Protein AF-A0A6J5CCS8-F1 (afdb_monomer_lite)

Secondary structure (DSSP, 8-state):
----PPPP--HHHHHS-TT-S-S-SHHHHHHHHHHHHHHHHHTTT-HHHHHHHHHHHHHHHHHHHTTS--TTSHHHHHHHHHHHHHHHHHHT----HHHHHHHHHHHHHHHHT-SS-SSGGGGGGHHHHH-SHHHHHHHHHHHHHHHHHHHSTT-TT---TTHHHHHHHHHHHHS-TT------------------

pLDDT: mean 85.81, std 19.47, range [31.61, 98.56]

Structure (mmCIF, N/CA/C/O backbone):
data_AF-A0A6J5CCS8-F1
#
_entry.id   AF-A0A6J5CCS8-F1
#
loop_
_atom_site.group_PDB
_atom_site.id
_atom_site.type_symbol
_atom_site.label_atom_id
_atom_site.label_alt_id
_atom_site.label_comp_id
_atom_site.label_asym_id
_atom_site.label_entity_id
_atom_site.label_seq_id
_atom_site.pdbx_PDB_ins_code
_atom_site.Cartn_x
_atom_site.Cartn_y
_atom_site.Cartn_z
_atom_site.occupancy
_atom_site.B_iso_or_equiv
_atom_site.auth_seq_id
_atom_site.auth_comp_id
_atom_site.auth_asym_id
_atom_site.auth_atom_id
_atom_site.pdbx_PDB_model_num
ATOM 1 N N . MET A 1 1 ? -30.710 -12.415 -13.412 1.00 31.61 1 MET A N 1
ATOM 2 C CA . MET A 1 1 ? -30.651 -11.284 -12.459 1.00 31.61 1 MET A CA 1
ATOM 3 C C . MET A 1 1 ? -29.345 -11.389 -11.688 1.00 31.61 1 MET A C 1
ATOM 5 O O . MET A 1 1 ? -29.213 -12.293 -10.879 1.00 31.61 1 MET A O 1
ATOM 9 N N . MET A 1 2 ? -28.356 -10.540 -11.984 1.00 38.31 2 MET A N 1
ATOM 10 C CA . MET A 1 2 ? -27.133 -10.453 -11.177 1.00 38.31 2 MET A CA 1
ATOM 11 C C . MET A 1 2 ? -27.461 -9.675 -9.903 1.00 38.31 2 MET A C 1
ATOM 13 O O . MET A 1 2 ? -27.650 -8.460 -9.937 1.00 38.31 2 MET A O 1
ATOM 17 N N . THR A 1 3 ? -27.576 -10.376 -8.781 1.00 33.25 3 THR A N 1
ATOM 18 C CA . THR A 1 3 ? -27.633 -9.760 -7.456 1.00 33.25 3 THR A CA 1
ATOM 19 C C . THR A 1 3 ? -26.298 -9.077 -7.194 1.00 33.25 3 THR A C 1
ATOM 21 O O . THR A 1 3 ? -25.284 -9.735 -6.976 1.00 33.25 3 THR A O 1
ATOM 24 N N . ARG A 1 4 ? -26.281 -7.744 -7.267 1.00 46.31 4 ARG A N 1
ATOM 25 C CA . ARG A 1 4 ? -25.118 -6.932 -6.913 1.00 46.31 4 ARG A CA 1
ATOM 26 C C . ARG A 1 4 ? -24.922 -7.043 -5.402 1.00 46.31 4 ARG A C 1
ATOM 28 O O . ARG A 1 4 ? -25.659 -6.406 -4.651 1.00 46.31 4 ARG A O 1
ATOM 35 N N . THR A 1 5 ? -23.981 -7.880 -4.966 1.00 50.22 5 THR A N 1
ATOM 36 C CA . THR A 1 5 ? -23.592 -7.997 -3.556 1.00 50.22 5 THR A CA 1
ATOM 37 C C . THR A 1 5 ? -23.314 -6.592 -3.019 1.00 50.22 5 THR A C 1
ATOM 39 O O . THR A 1 5 ? -22.601 -5.832 -3.686 1.00 50.22 5 THR A O 1
ATOM 42 N N . PRO A 1 6 ? -23.908 -6.180 -1.885 1.00 53.28 6 PRO A N 1
ATOM 43 C CA . PRO A 1 6 ? -23.636 -4.864 -1.335 1.00 53.28 6 PRO A CA 1
ATOM 44 C C . PRO A 1 6 ? -22.133 -4.745 -1.083 1.00 53.28 6 PRO A C 1
ATOM 46 O O . PRO A 1 6 ? -21.546 -5.563 -0.378 1.00 53.28 6 PRO A O 1
ATOM 49 N N . SER A 1 7 ? -21.517 -3.740 -1.712 1.00 72.06 7 SER A N 1
ATOM 50 C CA . SER A 1 7 ? -20.109 -3.403 -1.509 1.00 72.06 7 SER A CA 1
ATOM 51 C C . SER A 1 7 ? -19.862 -3.263 -0.014 1.00 72.06 7 SER A C 1
ATOM 53 O O . SER A 1 7 ? -20.505 -2.436 0.638 1.00 72.06 7 SER A O 1
ATOM 55 N N . HIS A 1 8 ? -18.942 -4.058 0.528 1.00 85.75 8 HIS A N 1
ATOM 56 C CA . HIS A 1 8 ? -18.523 -3.899 1.911 1.00 85.75 8 HIS A CA 1
ATOM 57 C C . HIS A 1 8 ? -18.033 -2.461 2.124 1.00 85.75 8 HIS A C 1
ATOM 59 O O . HIS A 1 8 ? -17.279 -1.916 1.313 1.00 85.75 8 HIS A O 1
ATOM 65 N N . LYS A 1 9 ? -18.513 -1.819 3.190 1.00 93.00 9 LYS A N 1
ATOM 66 C CA . LYS A 1 9 ? -18.194 -0.425 3.488 1.00 93.00 9 LYS A CA 1
ATOM 67 C C . LYS A 1 9 ? -17.060 -0.374 4.502 1.00 93.00 9 LYS A C 1
ATOM 69 O O . LYS A 1 9 ? -17.307 -0.447 5.700 1.00 93.00 9 LYS A O 1
ATOM 74 N N . TRP A 1 10 ? -15.845 -0.181 4.003 1.00 96.25 10 TRP A N 1
ATOM 75 C CA . TRP A 1 10 ? -14.652 -0.021 4.830 1.00 96.25 10 TRP A CA 1
ATOM 76 C C . TRP A 1 10 ? -14.725 1.233 5.705 1.00 96.25 10 TRP A C 1
ATOM 78 O O . TRP A 1 10 ? -14.797 2.362 5.205 1.00 96.25 10 TRP A O 1
ATOM 88 N N . THR A 1 11 ? -14.638 1.045 7.018 1.00 96.81 11 THR A N 1
ATOM 89 C CA . THR A 1 11 ? -14.613 2.124 8.009 1.00 96.81 11 THR A CA 1
ATOM 90 C C . THR A 1 11 ? -13.343 2.953 7.868 1.00 96.81 11 THR A C 1
ATOM 92 O O . THR A 1 11 ? -13.394 4.188 7.912 1.00 96.81 11 THR A O 1
ATOM 95 N N . PHE A 1 12 ? -12.196 2.300 7.651 1.00 97.25 12 PHE A N 1
ATOM 96 C CA . PHE A 1 12 ? -10.929 2.999 7.442 1.00 97.25 12 PHE A CA 1
ATOM 97 C C . PHE A 1 12 ? -10.958 3.941 6.231 1.00 97.25 12 PHE A C 1
ATOM 99 O O . PHE A 1 12 ? -10.319 4.991 6.265 1.00 97.25 12 PHE A O 1
ATOM 106 N N . SER A 1 13 ? -11.720 3.627 5.177 1.00 95.94 13 SER A N 1
ATOM 107 C CA . SER A 1 13 ? -11.664 4.386 3.921 1.00 95.94 13 SER A CA 1
ATOM 108 C C . SER A 1 13 ? -12.048 5.859 4.114 1.00 95.94 13 SER A C 1
ATOM 110 O O . SER A 1 13 ? -11.378 6.756 3.598 1.00 95.94 13 SER A O 1
ATOM 112 N N . ALA A 1 14 ? -13.053 6.131 4.954 1.00 95.12 14 ALA A N 1
ATOM 113 C CA . ALA A 1 14 ? -13.449 7.496 5.309 1.00 95.12 14 ALA A CA 1
ATOM 114 C C . ALA A 1 14 ? -12.414 8.222 6.193 1.00 95.12 14 ALA A C 1
ATOM 116 O O . ALA A 1 14 ? -12.350 9.451 6.194 1.00 95.12 14 ALA A O 1
ATOM 117 N N . ARG A 1 15 ? -11.609 7.469 6.950 1.00 96.06 15 ARG A N 1
ATOM 118 C CA . ARG A 1 15 ? -10.611 7.991 7.898 1.00 96.06 15 ARG A CA 1
ATOM 119 C C . ARG A 1 15 ? -9.282 8.332 7.223 1.00 96.06 15 ARG A C 1
ATOM 121 O O . ARG A 1 15 ? -8.609 9.240 7.685 1.00 96.06 15 ARG A O 1
ATOM 128 N N . PHE A 1 16 ? -8.942 7.660 6.124 1.00 97.00 16 PHE A N 1
ATOM 129 C CA . PHE A 1 16 ? -7.747 7.916 5.308 1.00 97.00 16 PHE A CA 1
ATOM 130 C C . PHE A 1 16 ? -8.084 8.737 4.049 1.00 97.00 16 PHE A C 1
ATOM 132 O O . PHE A 1 16 ? -7.772 8.361 2.919 1.00 97.00 16 PHE A O 1
ATOM 139 N N . ARG A 1 17 ? -8.796 9.857 4.206 1.00 95.62 17 ARG A N 1
ATOM 140 C CA . ARG A 1 17 ? -8.936 10.853 3.123 1.00 95.62 17 ARG A CA 1
ATOM 141 C C . ARG A 1 17 ? -7.660 11.699 3.014 1.00 95.62 17 ARG A C 1
ATOM 143 O O . ARG A 1 17 ? -6.897 11.765 3.974 1.00 95.62 17 ARG A O 1
ATOM 150 N N . ARG A 1 18 ? -7.430 12.349 1.868 1.00 94.94 18 ARG A N 1
ATOM 151 C CA . ARG A 1 18 ? -6.279 13.254 1.704 1.00 94.94 18 ARG A CA 1
ATOM 152 C C . ARG A 1 18 ? -6.279 14.314 2.808 1.00 94.94 18 ARG A C 1
ATOM 154 O O . ARG A 1 18 ? -7.342 14.862 3.106 1.00 94.94 18 ARG A O 1
ATOM 161 N N . GLY A 1 19 ? -5.126 14.542 3.434 1.00 93.19 19 GLY A N 1
ATOM 162 C CA . GLY A 1 19 ? -4.984 15.503 4.530 1.00 93.19 19 GLY A CA 1
ATOM 163 C C . GLY A 1 19 ? -5.889 15.219 5.738 1.00 93.19 19 GLY A C 1
ATOM 164 O O . GLY A 1 19 ? -6.302 16.144 6.434 1.00 93.19 19 GLY A O 1
ATOM 165 N N . ALA A 1 20 ? -6.270 13.957 5.981 1.00 94.25 20 ALA A N 1
ATOM 166 C CA . ALA A 1 20 ? -7.141 13.602 7.107 1.00 94.25 20 ALA A CA 1
ATOM 167 C C . ALA A 1 20 ? -6.505 13.856 8.479 1.00 94.25 20 ALA A C 1
ATOM 169 O O . ALA A 1 20 ? -7.224 13.986 9.473 1.00 94.25 20 ALA A O 1
ATOM 170 N N . PHE A 1 21 ? -5.176 13.879 8.538 1.00 95.56 21 PHE A N 1
ATOM 171 C CA . PHE A 1 21 ? -4.409 13.999 9.767 1.00 95.56 21 PHE A CA 1
ATOM 172 C C . PHE A 1 21 ? -3.673 15.339 9.813 1.00 95.56 21 PHE A C 1
ATOM 174 O O . PHE A 1 21 ? -3.267 15.871 8.785 1.00 95.56 21 PHE A O 1
ATOM 181 N N . GLY A 1 22 ? -3.513 15.887 11.019 1.00 93.75 22 GLY A N 1
ATOM 182 C CA . GLY A 1 22 ? -2.588 16.996 11.263 1.00 93.75 22 GLY A CA 1
ATOM 183 C C . GLY A 1 22 ? -1.172 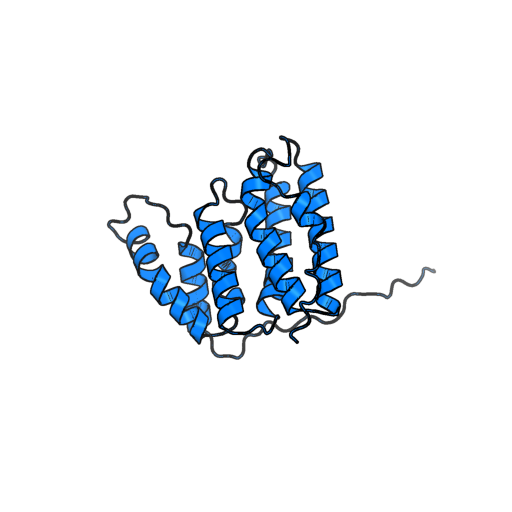16.490 11.543 1.00 93.75 22 GLY A C 1
ATOM 184 O O . GLY A 1 22 ? -0.890 15.303 11.416 1.00 93.75 22 GLY A O 1
ATOM 185 N N . TRP A 1 23 ? -0.305 17.368 12.043 1.00 93.62 23 TRP A N 1
ATOM 186 C CA . TRP A 1 23 ? 1.119 17.073 12.253 1.00 93.62 23 TRP A CA 1
ATOM 187 C C . TRP A 1 23 ? 1.428 15.935 13.247 1.00 93.62 23 TRP A C 1
ATOM 189 O O . TRP A 1 23 ? 2.505 15.352 13.200 1.00 93.62 23 TRP A O 1
ATOM 199 N N . LYS A 1 24 ? 0.507 15.580 14.153 1.00 94.69 24 LYS A N 1
ATOM 200 C CA . LYS A 1 24 ? 0.746 14.558 15.190 1.00 94.69 24 LYS A CA 1
ATOM 201 C C . LYS A 1 24 ? 0.635 13.132 14.639 1.00 94.69 24 LYS A C 1
ATOM 203 O O . LYS A 1 24 ? -0.414 12.742 14.130 1.00 94.69 24 LYS A O 1
ATOM 208 N N . SER A 1 25 ? 1.646 12.304 14.896 1.00 94.06 25 SER A N 1
ATOM 209 C CA . SER A 1 25 ? 1.723 10.916 14.408 1.00 94.06 25 SER A CA 1
ATOM 210 C C . SER A 1 25 ? 0.915 9.878 15.207 1.00 94.06 25 SER A C 1
ATOM 212 O O . SER A 1 25 ? 0.606 8.806 14.688 1.00 94.06 25 SER A O 1
ATOM 214 N N . ALA A 1 26 ? 0.501 10.168 16.445 1.00 96.12 26 ALA A N 1
ATOM 215 C CA . ALA A 1 26 ? -0.191 9.186 17.294 1.00 96.12 26 ALA A CA 1
ATOM 216 C C . ALA A 1 26 ? -1.537 8.705 16.710 1.00 96.12 26 ALA A C 1
ATOM 218 O O . ALA A 1 26 ? -1.825 7.506 16.687 1.00 96.12 26 ALA A O 1
ATOM 219 N N . LEU A 1 27 ? -2.353 9.638 16.209 1.00 96.75 27 LEU A N 1
ATOM 220 C CA . LEU A 1 27 ? -3.666 9.347 15.633 1.00 96.75 27 LEU A CA 1
ATOM 221 C C . LEU A 1 27 ? -3.589 8.496 14.350 1.00 96.75 27 LEU A C 1
ATOM 223 O O . LEU A 1 27 ? -4.277 7.474 14.303 1.00 96.75 27 LEU A O 1
ATOM 227 N N . PRO A 1 28 ? -2.781 8.842 13.325 1.00 96.75 28 PRO A N 1
ATOM 228 C CA . PRO A 1 28 ? -2.656 8.003 12.134 1.00 96.75 28 PRO A CA 1
ATOM 229 C C . PRO A 1 28 ? -2.126 6.603 12.459 1.00 96.75 28 PRO A C 1
ATOM 231 O O . PRO A 1 28 ? -2.669 5.625 11.951 1.00 96.75 28 PRO A O 1
ATOM 234 N N . ILE A 1 29 ? -1.157 6.471 13.375 1.00 97.81 29 ILE A N 1
ATOM 235 C CA . ILE A 1 29 ? -0.658 5.157 13.819 1.00 97.81 29 ILE A CA 1
ATOM 236 C C . ILE A 1 29 ? -1.781 4.321 14.449 1.00 97.81 29 ILE A C 1
ATOM 238 O O . ILE A 1 29 ? -1.902 3.127 14.169 1.00 97.81 29 ILE A O 1
ATOM 242 N N . GLN A 1 30 ? -2.626 4.927 15.286 1.00 97.94 30 GLN A N 1
ATOM 243 C CA . GLN A 1 30 ? -3.790 4.241 15.847 1.00 97.94 30 GLN A CA 1
ATOM 244 C C . GLN A 1 30 ? -4.768 3.805 14.744 1.00 97.94 30 GLN A C 1
ATOM 246 O O . GLN A 1 30 ? -5.217 2.658 14.732 1.00 97.94 30 GLN A O 1
ATOM 251 N N . ARG A 1 31 ? -5.081 4.696 13.797 1.00 98.12 31 ARG A N 1
ATOM 252 C CA . ARG A 1 31 ? -6.012 4.412 12.695 1.00 98.12 31 ARG A CA 1
ATOM 253 C C . ARG A 1 31 ? -5.498 3.318 11.757 1.00 98.12 31 ARG A C 1
ATOM 255 O O . ARG A 1 31 ? -6.310 2.530 11.281 1.00 98.12 31 ARG A O 1
ATOM 262 N N . LEU A 1 32 ? -4.184 3.222 11.546 1.00 98.00 32 LEU A N 1
ATOM 263 C CA . LEU A 1 32 ? -3.557 2.136 10.784 1.00 98.00 32 LEU A CA 1
ATOM 264 C C . LEU A 1 32 ? -3.821 0.779 11.440 1.00 98.00 32 LEU A C 1
ATOM 266 O O . LEU A 1 32 ? -4.281 -0.149 10.782 1.00 98.00 32 LEU A O 1
ATOM 270 N N . LYS A 1 33 ? -3.610 0.676 12.758 1.00 98.38 33 LYS A N 1
ATOM 271 C CA . LYS A 1 33 ? -3.863 -0.564 13.514 1.00 98.38 33 LYS A CA 1
ATOM 272 C C . LYS A 1 33 ? -5.329 -0.997 13.442 1.00 98.38 33 LYS A C 1
ATOM 274 O O . LYS A 1 33 ? -5.616 -2.184 13.289 1.00 98.38 33 LYS A O 1
ATOM 279 N N . GLU A 1 34 ? -6.251 -0.042 13.545 1.00 98.44 34 GLU A N 1
ATOM 280 C CA . GLU A 1 34 ? -7.689 -0.299 13.412 1.00 98.44 34 GLU A CA 1
ATOM 281 C C . GLU A 1 34 ? -8.040 -0.807 12.006 1.00 98.44 34 GLU A C 1
ATOM 283 O O . GLU A 1 34 ? -8.735 -1.811 11.883 1.00 98.44 34 GLU A O 1
ATOM 288 N N . ALA A 1 35 ? -7.503 -0.176 10.957 1.00 98.50 35 ALA A N 1
ATOM 289 C CA . ALA A 1 35 ? -7.733 -0.577 9.569 1.00 98.50 35 ALA A CA 1
ATOM 290 C C . ALA A 1 35 ? -7.189 -1.982 9.264 1.00 98.50 35 ALA A C 1
ATOM 292 O O . ALA A 1 35 ? -7.876 -2.807 8.667 1.00 98.50 35 ALA A O 1
ATOM 293 N N . VAL A 1 36 ? -5.981 -2.293 9.744 1.00 98.50 36 VAL A N 1
ATOM 294 C CA . VAL A 1 36 ? -5.390 -3.636 9.633 1.00 98.50 36 VAL A CA 1
ATOM 295 C C . VAL A 1 36 ? -6.244 -4.678 10.353 1.00 98.50 36 VAL A C 1
ATOM 297 O O . VAL A 1 36 ? -6.422 -5.788 9.853 1.00 98.50 36 VAL A O 1
ATOM 300 N N . THR A 1 37 ? -6.792 -4.336 11.521 1.00 98.50 37 THR A N 1
AT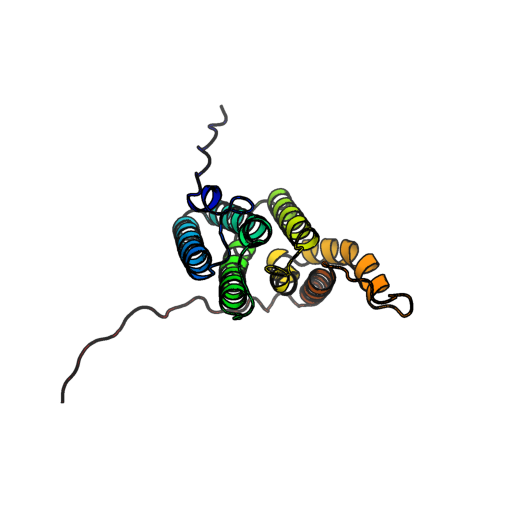OM 301 C CA . THR A 1 37 ? -7.685 -5.234 12.268 1.00 98.50 37 THR A CA 1
ATOM 302 C C . THR A 1 37 ? -8.970 -5.505 11.490 1.00 98.50 37 THR A C 1
ATOM 304 O O . THR A 1 37 ? -9.368 -6.662 11.374 1.00 98.50 37 THR A O 1
ATOM 307 N N . GLU A 1 38 ? -9.581 -4.464 10.920 1.00 98.25 38 GLU A N 1
ATOM 308 C CA . GLU A 1 38 ? -10.777 -4.563 10.075 1.00 98.25 38 GLU A CA 1
ATOM 309 C C . GLU A 1 38 ? -10.529 -5.486 8.866 1.00 98.25 38 GLU A C 1
ATOM 311 O O . GLU A 1 38 ? -11.270 -6.445 8.655 1.00 98.25 38 GLU A O 1
ATOM 316 N N . ILE A 1 39 ? -9.430 -5.281 8.129 1.00 98.25 39 ILE A N 1
ATOM 317 C CA . ILE A 1 39 ? -9.059 -6.119 6.974 1.00 98.25 39 ILE A CA 1
ATOM 318 C C . ILE A 1 39 ? -8.833 -7.575 7.393 1.00 98.25 39 ILE A C 1
ATOM 320 O O . ILE A 1 39 ? -9.361 -8.492 6.765 1.00 98.25 39 ILE A O 1
ATOM 324 N N . ARG A 1 40 ? -8.092 -7.810 8.483 1.00 97.62 40 ARG A N 1
ATOM 325 C CA . ARG A 1 40 ? -7.826 -9.164 8.996 1.00 97.62 40 ARG A CA 1
ATOM 326 C C . ARG A 1 40 ? -9.089 -9.902 9.426 1.00 97.62 40 ARG A C 1
ATOM 328 O O . ARG A 1 40 ? -9.105 -11.127 9.381 1.00 97.62 40 ARG A O 1
ATOM 335 N N . GLN A 1 41 ? -10.120 -9.194 9.880 1.00 97.06 41 GLN A N 1
ATOM 336 C CA . GLN A 1 41 ? -11.401 -9.816 10.213 1.00 97.06 41 GLN A CA 1
ATOM 337 C C . GLN A 1 41 ? -12.105 -10.325 8.952 1.00 97.06 41 GLN A C 1
ATOM 339 O O . GLN A 1 41 ? -12.533 -11.477 8.938 1.00 97.06 41 GLN A O 1
ATOM 344 N N . ILE A 1 42 ? -12.153 -9.517 7.888 1.00 97.19 42 ILE A N 1
ATOM 345 C CA . ILE A 1 42 ? -12.735 -9.921 6.597 1.00 97.19 42 ILE A CA 1
ATOM 346 C C . ILE A 1 42 ? -11.920 -11.036 5.937 1.00 97.19 42 ILE A C 1
ATOM 348 O O . ILE A 1 42 ? -12.499 -11.968 5.381 1.00 97.19 42 ILE A O 1
ATOM 352 N N . ALA A 1 43 ? -10.594 -11.015 6.091 1.00 96.00 43 ALA A N 1
ATOM 353 C CA . ALA A 1 43 ? -9.697 -12.039 5.555 1.00 96.00 43 ALA A CA 1
ATOM 354 C C . ALA A 1 43 ? -9.968 -13.453 6.097 1.00 96.00 43 ALA A C 1
ATOM 356 O O . ALA A 1 43 ? -9.432 -14.409 5.560 1.00 96.00 43 ALA A O 1
ATOM 357 N N . ARG A 1 44 ? -10.788 -13.614 7.145 1.00 94.88 44 ARG A N 1
ATOM 358 C CA . ARG A 1 44 ? -11.189 -14.934 7.663 1.00 94.88 44 ARG A CA 1
ATOM 359 C C . ARG A 1 44 ? -12.293 -15.599 6.845 1.00 94.88 44 ARG A C 1
ATOM 361 O O . ARG A 1 44 ? -12.495 -16.799 6.984 1.00 94.88 44 ARG A O 1
ATOM 368 N N . SER A 1 45 ? -13.046 -14.821 6.070 1.00 94.38 45 SER A N 1
ATOM 369 C CA . SER A 1 45 ? -14.218 -15.302 5.331 1.00 94.38 45 SER A CA 1
ATOM 370 C C . SER A 1 45 ? -14.162 -14.982 3.843 1.00 94.38 45 SER A C 1
ATOM 372 O O . SER A 1 45 ? -14.675 -15.754 3.042 1.00 94.38 45 SER A O 1
ATOM 374 N N . ASP A 1 46 ? -13.568 -13.849 3.466 1.00 96.19 46 ASP A N 1
ATOM 375 C CA . ASP A 1 46 ? -13.482 -13.403 2.077 1.00 96.19 46 ASP A CA 1
ATOM 376 C C . ASP A 1 46 ? -12.094 -12.813 1.801 1.00 96.19 46 ASP A C 1
ATOM 378 O O . ASP A 1 46 ? -11.801 -11.651 2.100 1.00 96.19 46 ASP A O 1
ATOM 382 N N . HIS A 1 47 ? -11.213 -13.648 1.247 1.00 96.00 47 HIS A N 1
ATOM 383 C CA . HIS A 1 47 ? -9.818 -13.286 0.993 1.00 96.00 47 HIS A CA 1
ATOM 384 C C . HIS A 1 47 ? -9.697 -12.243 -0.125 1.00 96.00 47 HIS A C 1
ATOM 386 O O . HIS A 1 47 ? -8.864 -11.344 -0.040 1.00 96.00 47 HIS A O 1
ATOM 392 N N . VAL A 1 48 ? -10.536 -12.336 -1.163 1.00 97.25 48 VAL A N 1
ATOM 393 C CA . VAL A 1 48 ? -10.481 -11.422 -2.313 1.00 97.25 48 VAL A CA 1
ATOM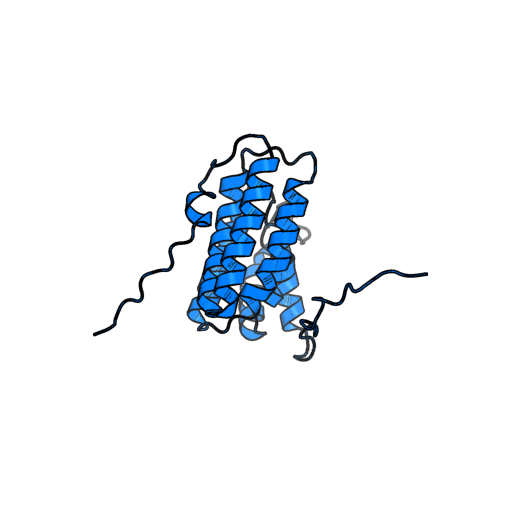 394 C C . VAL A 1 48 ? -10.968 -10.037 -1.907 1.00 97.25 48 VAL A C 1
ATOM 396 O O . VAL A 1 48 ? -10.333 -9.041 -2.253 1.00 97.25 48 VAL A O 1
ATOM 399 N N . LEU A 1 49 ? -12.048 -9.960 -1.128 1.00 97.25 49 LEU A N 1
ATOM 400 C CA . LEU A 1 49 ? -12.521 -8.693 -0.586 1.00 97.25 49 LEU A CA 1
ATOM 401 C C . LEU A 1 49 ? -11.498 -8.074 0.370 1.00 97.25 49 LEU A C 1
ATOM 403 O O . LEU A 1 49 ? -11.229 -6.877 0.279 1.00 97.25 49 LEU A O 1
ATOM 407 N N . ALA A 1 50 ? -10.906 -8.869 1.264 1.00 97.94 50 ALA A N 1
ATOM 408 C CA . ALA A 1 50 ? -9.878 -8.384 2.180 1.00 97.94 50 ALA A CA 1
ATOM 409 C C . ALA A 1 50 ? -8.649 -7.838 1.440 1.00 97.94 50 ALA A C 1
ATOM 411 O O . ALA A 1 50 ? -8.148 -6.774 1.800 1.00 97.94 50 ALA A O 1
ATOM 412 N N . ALA A 1 51 ? -8.200 -8.524 0.387 1.00 98.25 51 ALA A N 1
ATOM 413 C CA . ALA A 1 51 ? -7.111 -8.065 -0.465 1.00 98.25 51 ALA A CA 1
ATOM 414 C C . ALA A 1 51 ? -7.458 -6.763 -1.206 1.00 98.25 51 ALA A C 1
ATOM 416 O O . ALA A 1 51 ? -6.651 -5.836 -1.204 1.00 98.25 51 ALA A O 1
ATOM 417 N N . ASP A 1 52 ? -8.671 -6.624 -1.753 1.00 98.12 52 ASP A N 1
ATOM 418 C CA . ASP A 1 52 ? -9.111 -5.362 -2.370 1.00 98.12 52 ASP A CA 1
ATOM 419 C C . ASP A 1 52 ? -9.160 -4.207 -1.347 1.00 98.12 52 ASP A C 1
ATOM 421 O O . ASP A 1 52 ? -8.764 -3.074 -1.642 1.00 98.12 52 ASP A O 1
ATOM 425 N N . GLY A 1 53 ? -9.570 -4.501 -0.109 1.00 98.12 53 GLY A N 1
ATOM 426 C CA . GLY A 1 53 ? -9.497 -3.573 1.021 1.00 98.12 53 GLY A CA 1
ATOM 427 C C . GLY A 1 53 ? -8.064 -3.184 1.387 1.00 98.12 53 GLY A C 1
ATOM 428 O O . GLY A 1 53 ? -7.784 -2.007 1.601 1.00 98.12 53 GLY A O 1
ATOM 429 N N . ALA A 1 54 ? -7.143 -4.146 1.407 1.00 98.56 54 ALA A N 1
ATOM 430 C CA . ALA A 1 54 ? -5.725 -3.911 1.657 1.00 98.56 54 ALA A CA 1
ATOM 431 C C . ALA A 1 54 ? -5.095 -3.005 0.591 1.00 98.56 54 ALA A C 1
ATOM 433 O O . ALA A 1 54 ? -4.439 -2.025 0.943 1.00 98.56 54 ALA A O 1
ATOM 434 N N . VAL A 1 55 ? -5.372 -3.266 -0.691 1.00 98.50 55 VAL A N 1
ATOM 435 C CA . VAL A 1 55 ? -4.969 -2.397 -1.810 1.00 98.50 55 VAL A CA 1
ATOM 436 C C . VAL A 1 55 ? -5.517 -0.985 -1.606 1.00 98.50 55 VAL A C 1
ATOM 438 O O . VAL A 1 55 ? -4.767 -0.015 -1.645 1.00 98.50 55 VAL A O 1
ATOM 441 N N . THR A 1 56 ? -6.809 -0.876 -1.282 1.00 98.38 56 THR A N 1
ATOM 442 C CA . THR A 1 56 ? -7.473 0.412 -1.033 1.00 98.38 56 THR A CA 1
ATOM 443 C C . THR A 1 56 ? -6.864 1.174 0.145 1.00 98.38 56 THR A C 1
ATOM 445 O O . THR A 1 56 ? -6.794 2.399 0.117 1.00 98.38 56 THR A O 1
ATOM 448 N N . LEU A 1 57 ? -6.436 0.491 1.209 1.00 98.44 57 LEU A N 1
ATOM 449 C CA . LEU A 1 57 ? -5.762 1.145 2.328 1.00 98.44 57 LEU A CA 1
ATOM 450 C C . LEU A 1 57 ? -4.394 1.689 1.902 1.00 98.44 57 LEU A C 1
ATOM 452 O O . LEU A 1 57 ? -4.119 2.853 2.184 1.00 98.44 57 LEU A O 1
ATOM 456 N N . LEU A 1 58 ? -3.583 0.878 1.212 1.00 98.12 58 LEU A N 1
ATOM 457 C CA . LEU A 1 58 ? -2.232 1.240 0.763 1.00 98.12 58 LEU A CA 1
ATOM 458 C C . LEU A 1 58 ? -2.233 2.469 -0.158 1.00 98.12 58 LEU A C 1
ATOM 460 O O . LEU A 1 58 ? -1.481 3.407 0.093 1.00 98.12 58 LEU A O 1
ATOM 464 N N . GLU A 1 59 ? -3.147 2.534 -1.132 1.00 97.44 59 GLU A N 1
ATOM 465 C CA . GLU A 1 59 ? -3.326 3.708 -2.010 1.00 97.44 59 GLU A CA 1
ATOM 466 C C . GLU A 1 59 ? -3.586 5.008 -1.243 1.00 97.44 59 GLU A C 1
ATOM 468 O O . GLU A 1 59 ? -3.249 6.109 -1.678 1.00 97.44 59 GLU A O 1
ATOM 473 N N . LYS A 1 60 ? -4.254 4.889 -0.095 1.00 97.00 60 LYS A N 1
ATOM 474 C CA . LYS A 1 60 ? -4.730 6.031 0.679 1.00 97.00 60 LYS A CA 1
ATOM 475 C C . LYS A 1 60 ? -3.713 6.506 1.707 1.00 97.00 60 LYS A C 1
ATOM 477 O O . LYS A 1 60 ? -3.928 7.574 2.278 1.00 97.00 60 LYS A O 1
ATOM 482 N N . LEU A 1 61 ? -2.635 5.756 1.950 1.00 96.31 61 LEU A N 1
ATOM 483 C CA . LEU A 1 61 ? -1.655 6.087 2.984 1.00 96.31 61 LEU A CA 1
ATOM 484 C C . LEU A 1 61 ? -0.929 7.390 2.677 1.00 96.31 61 LEU A C 1
ATOM 486 O O . LEU A 1 61 ? -1.075 8.343 3.439 1.00 96.31 61 LEU A O 1
ATOM 490 N N . SER A 1 62 ? -0.220 7.452 1.550 1.00 94.06 62 SER A N 1
ATOM 491 C CA . SER A 1 62 ? 0.565 8.628 1.164 1.00 94.06 62 SER A CA 1
ATOM 492 C C . SER A 1 62 ? -0.238 9.939 1.216 1.00 94.06 62 SER A C 1
ATOM 494 O O . SER A 1 62 ? 0.106 10.821 2.010 1.00 94.06 62 SER A O 1
ATOM 496 N N . PRO A 1 63 ? -1.391 10.070 0.520 1.00 95.25 63 PRO A N 1
ATOM 497 C CA . PRO A 1 63 ? -2.157 11.317 0.551 1.00 95.25 63 PRO A CA 1
ATOM 498 C C . PRO A 1 63 ? -2.782 11.624 1.920 1.00 95.25 63 PRO A C 1
ATOM 500 O O . PRO A 1 63 ? -3.040 12.785 2.236 1.00 95.25 63 PRO A O 1
ATOM 503 N N . ALA A 1 64 ? -3.087 10.618 2.746 1.00 96.38 64 ALA A N 1
ATOM 504 C CA . ALA A 1 64 ? -3.635 10.867 4.079 1.00 96.38 64 ALA A CA 1
ATOM 505 C C . ALA A 1 64 ? -2.565 11.359 5.063 1.00 96.38 64 ALA A C 1
ATOM 507 O O . ALA A 1 64 ? -2.883 12.154 5.948 1.00 96.38 64 ALA A O 1
ATOM 508 N N . LEU A 1 65 ? -1.325 10.886 4.911 1.00 95.38 65 LEU A N 1
ATOM 509 C CA . LEU A 1 65 ? -0.207 11.121 5.828 1.00 95.38 65 LEU A CA 1
ATOM 510 C C . LEU A 1 65 ? 0.681 12.316 5.441 1.00 95.38 65 LEU A C 1
ATOM 512 O O . LEU A 1 65 ? 1.583 12.656 6.200 1.00 95.38 65 LEU A O 1
ATOM 516 N N . GLU A 1 66 ? 0.415 12.978 4.313 1.00 92.56 66 GLU A N 1
ATOM 517 C CA . GLU A 1 66 ? 1.247 14.057 3.750 1.00 92.56 66 GLU A CA 1
ATOM 518 C C . GLU A 1 66 ? 1.537 15.229 4.718 1.00 92.56 66 GLU A C 1
ATOM 520 O O . GLU A 1 66 ? 2.571 15.875 4.596 1.00 92.56 66 GLU A O 1
ATOM 525 N N . GLN A 1 67 ? 0.658 15.492 5.695 1.00 92.56 67 GLN A N 1
ATOM 526 C CA . GLN A 1 67 ? 0.807 16.581 6.678 1.00 92.56 67 GLN A CA 1
ATOM 527 C C . GLN A 1 67 ? 1.375 16.126 8.033 1.00 92.56 67 GLN A C 1
ATOM 529 O O . GLN A 1 67 ? 1.484 16.933 8.958 1.00 92.56 67 GLN A O 1
ATOM 534 N N . VAL A 1 68 ? 1.655 14.832 8.202 1.00 93.50 68 VAL A N 1
ATOM 535 C CA . VAL A 1 68 ? 2.081 14.260 9.483 1.00 93.50 68 VAL A CA 1
ATOM 536 C C . VAL A 1 68 ? 3.595 14.376 9.623 1.00 93.50 68 VAL A C 1
ATOM 538 O O . VAL A 1 68 ? 4.332 14.040 8.701 1.00 93.50 68 VAL A O 1
ATOM 541 N N . ASP A 1 69 ? 4.068 14.793 10.796 1.00 91.19 69 ASP A N 1
ATOM 542 C CA . ASP A 1 69 ? 5.494 14.792 11.107 1.00 91.19 69 ASP A CA 1
ATOM 543 C C . ASP A 1 69 ? 6.001 13.353 11.304 1.00 91.19 69 ASP A C 1
ATOM 545 O O . ASP A 1 69 ? 5.599 12.634 12.230 1.00 91.19 69 ASP A O 1
ATOM 549 N N . SER A 1 70 ? 6.891 12.932 10.407 1.00 87.75 70 SER A N 1
ATOM 550 C CA . SER A 1 70 ? 7.513 11.609 10.380 1.00 87.75 70 SER A CA 1
ATOM 551 C C . SER A 1 70 ? 8.946 11.589 10.921 1.00 87.75 70 SER A C 1
ATOM 553 O O . SER A 1 70 ? 9.541 10.513 10.969 1.00 87.75 70 SER A O 1
ATOM 555 N N . SER A 1 71 ? 9.479 12.719 11.405 1.00 89.50 71 SER A N 1
ATOM 556 C CA . SER A 1 71 ? 10.881 12.871 11.838 1.00 89.50 71 SER A CA 1
ATOM 557 C C . SER A 1 71 ? 11.329 11.868 12.910 1.00 89.50 71 SER A C 1
ATOM 559 O O . SER A 1 71 ? 12.467 11.409 12.907 1.00 89.50 71 SER A O 1
ATOM 561 N N . SER A 1 72 ? 10.419 11.467 13.804 1.00 89.56 72 SER A N 1
ATOM 562 C CA . SER A 1 72 ? 10.674 10.443 14.833 1.00 89.56 72 SER A CA 1
ATOM 563 C C . SER A 1 72 ? 10.844 9.016 14.287 1.00 89.56 72 SER A C 1
ATOM 565 O O . SER A 1 72 ? 11.155 8.103 15.050 1.00 89.56 72 SER A O 1
ATOM 567 N N . GLY A 1 73 ? 10.534 8.776 13.009 1.00 91.81 73 GLY A N 1
ATOM 568 C CA . GLY A 1 73 ? 10.510 7.451 12.381 1.00 91.81 73 GLY A CA 1
ATOM 569 C C . GLY A 1 73 ? 9.356 6.542 12.831 1.00 91.81 73 GLY A C 1
ATOM 570 O O . GLY A 1 73 ? 9.081 5.529 12.189 1.00 91.81 73 GLY A O 1
ATOM 571 N N . ALA A 1 74 ? 8.620 6.895 13.892 1.00 94.69 74 ALA A N 1
ATOM 572 C CA . ALA A 1 74 ? 7.555 6.058 14.450 1.00 94.69 74 ALA A CA 1
ATOM 573 C C . ALA A 1 74 ? 6.403 5.810 13.461 1.00 94.69 74 ALA A C 1
ATOM 575 O O . ALA A 1 74 ? 5.849 4.707 13.422 1.00 94.69 74 ALA A O 1
ATOM 576 N N . LEU A 1 75 ? 6.057 6.825 12.658 1.00 95.56 75 LEU A N 1
ATOM 577 C CA . LEU A 1 75 ? 5.044 6.706 11.611 1.00 95.56 75 LEU A CA 1
ATOM 578 C C . LEU A 1 75 ? 5.518 5.783 10.487 1.00 95.56 75 LEU A C 1
ATOM 580 O O . LEU A 1 75 ? 4.806 4.836 10.167 1.00 95.56 75 LEU A O 1
ATOM 584 N N . GLY A 1 76 ? 6.724 6.008 9.952 1.00 94.62 76 GLY A N 1
ATOM 585 C CA . GLY A 1 76 ? 7.308 5.160 8.907 1.00 94.62 76 GLY A CA 1
ATOM 586 C C . GLY A 1 76 ? 7.383 3.696 9.341 1.00 94.62 76 GLY A C 1
ATOM 587 O O . GLY A 1 76 ? 6.869 2.816 8.662 1.00 94.62 76 GLY A O 1
ATOM 588 N N . ALA A 1 77 ? 7.863 3.430 10.560 1.00 96.31 77 ALA A N 1
ATOM 589 C CA . ALA A 1 77 ? 7.888 2.076 11.112 1.00 96.31 77 ALA A CA 1
ATOM 590 C C . ALA A 1 77 ? 6.483 1.450 11.247 1.00 96.31 77 ALA A C 1
ATOM 592 O O . ALA A 1 77 ? 6.324 0.236 11.128 1.00 96.31 77 ALA A O 1
ATOM 593 N N . ALA A 1 78 ? 5.446 2.245 11.533 1.00 97.25 78 ALA A N 1
ATOM 594 C CA . ALA A 1 78 ? 4.070 1.752 11.576 1.00 97.25 78 ALA A CA 1
ATOM 595 C C . ALA A 1 78 ? 3.511 1.447 10.179 1.00 97.25 78 ALA A C 1
ATOM 597 O O . ALA A 1 78 ? 2.770 0.471 10.038 1.00 97.25 78 ALA A O 1
ATOM 598 N N . VAL A 1 79 ? 3.874 2.241 9.171 1.00 97.38 79 VAL A N 1
ATOM 599 C CA . VAL A 1 79 ? 3.504 1.992 7.775 1.00 97.38 79 VAL A CA 1
ATOM 600 C C . VAL A 1 79 ? 4.214 0.747 7.243 1.00 97.38 79 VAL A C 1
ATOM 602 O O . VAL A 1 79 ? 3.530 -0.137 6.738 1.00 97.38 79 VAL A O 1
ATOM 605 N N . ASN A 1 80 ? 5.519 0.583 7.472 1.00 96.94 80 ASN A N 1
ATOM 606 C CA . ASN A 1 80 ? 6.260 -0.607 7.032 1.00 96.94 80 ASN A CA 1
ATOM 607 C C . ASN A 1 80 ? 5.680 -1.893 7.631 1.00 96.94 80 ASN A C 1
ATOM 609 O O . ASN A 1 80 ? 5.353 -2.822 6.901 1.00 96.94 80 ASN A O 1
ATOM 613 N N . ARG A 1 81 ? 5.396 -1.905 8.941 1.00 98.00 81 ARG A N 1
ATOM 614 C CA . ARG A 1 81 ? 4.684 -3.030 9.577 1.00 98.00 81 ARG A CA 1
ATOM 615 C C . ARG A 1 81 ? 3.291 -3.262 8.995 1.00 98.00 81 ARG A C 1
ATOM 617 O O . ARG A 1 81 ? 2.802 -4.386 8.995 1.00 98.00 81 ARG A O 1
ATOM 624 N N . THR A 1 82 ? 2.610 -2.206 8.555 1.00 98.44 82 THR A N 1
ATOM 625 C CA . THR A 1 82 ? 1.311 -2.342 7.884 1.00 98.44 82 THR A CA 1
ATOM 626 C C . THR A 1 82 ? 1.488 -3.019 6.526 1.00 98.44 82 THR A C 1
ATOM 628 O O . THR A 1 82 ? 0.757 -3.960 6.235 1.00 98.44 82 THR A O 1
ATOM 631 N N . ILE A 1 83 ? 2.485 -2.610 5.738 1.00 98.38 83 ILE A N 1
ATOM 632 C CA . ILE A 1 83 ? 2.838 -3.228 4.452 1.00 98.38 83 ILE A CA 1
ATOM 633 C C . ILE A 1 83 ? 3.167 -4.713 4.644 1.00 98.38 83 ILE A C 1
ATOM 635 O O . ILE A 1 83 ? 2.513 -5.552 4.031 1.00 98.38 83 ILE A O 1
ATOM 639 N N . GLU A 1 84 ? 4.069 -5.049 5.569 1.00 97.81 84 GLU A N 1
ATOM 640 C CA . GLU A 1 84 ? 4.453 -6.434 5.902 1.00 97.81 84 GLU A CA 1
ATOM 641 C C . GLU A 1 84 ? 3.251 -7.324 6.250 1.00 97.81 84 GLU A C 1
ATOM 643 O O . GLU A 1 84 ? 3.236 -8.521 5.970 1.00 97.81 84 GLU A O 1
ATOM 648 N N . VAL A 1 85 ? 2.222 -6.747 6.875 1.00 98.12 85 VAL A N 1
ATOM 649 C CA . VAL A 1 85 ? 1.000 -7.468 7.237 1.00 98.12 85 VAL A CA 1
ATOM 650 C C . VAL A 1 85 ? 0.044 -7.628 6.058 1.00 98.12 85 VAL A C 1
ATOM 652 O O . VAL A 1 85 ? -0.642 -8.647 5.972 1.00 98.12 85 VAL A O 1
ATOM 655 N N . LEU A 1 86 ? -0.058 -6.623 5.192 1.00 98.31 86 LEU A N 1
ATOM 656 C CA . LEU A 1 86 ? -1.032 -6.596 4.104 1.00 98.31 86 LEU A CA 1
ATOM 657 C C . LEU A 1 86 ? -0.537 -7.302 2.843 1.00 98.31 86 LEU A C 1
ATOM 659 O O . LEU A 1 86 ? -1.358 -7.865 2.123 1.00 98.31 86 LEU A O 1
ATOM 663 N N . VAL A 1 87 ? 0.774 -7.332 2.600 1.00 98.06 87 VAL A N 1
ATOM 664 C CA . VAL A 1 87 ? 1.366 -8.034 1.453 1.00 98.06 87 VAL A CA 1
ATOM 665 C C . VAL A 1 87 ? 0.929 -9.507 1.413 1.00 98.06 87 VAL A C 1
ATOM 667 O O . VAL A 1 87 ? 0.365 -9.903 0.393 1.00 98.06 87 VAL A O 1
ATOM 670 N N . PRO A 1 88 ? 1.034 -10.308 2.496 1.00 97.25 88 PRO A N 1
ATOM 671 C CA . PRO A 1 88 ? 0.550 -11.690 2.487 1.00 97.25 88 PRO A CA 1
ATOM 672 C C . PRO A 1 88 ? -0.963 -11.820 2.279 1.00 97.25 88 PRO A C 1
ATOM 674 O O . PRO A 1 88 ? -1.410 -12.797 1.683 1.00 97.25 88 PRO A O 1
ATOM 677 N N . VAL A 1 89 ? -1.762 -10.846 2.739 1.00 97.88 89 VAL A N 1
ATOM 678 C CA . VAL A 1 89 ? -3.222 -10.836 2.520 1.00 97.88 89 VAL A CA 1
ATOM 679 C C . VAL A 1 89 ? -3.535 -10.651 1.035 1.00 97.88 89 VAL A C 1
ATOM 681 O O . VAL A 1 89 ? -4.402 -11.338 0.501 1.00 97.88 89 VAL A O 1
ATOM 684 N N . ILE A 1 90 ? -2.815 -9.754 0.358 1.00 98.00 90 ILE A N 1
ATOM 685 C CA . ILE A 1 90 ? -2.985 -9.505 -1.077 1.00 98.00 90 ILE A CA 1
ATOM 686 C C . ILE A 1 90 ? -2.438 -10.680 -1.892 1.00 98.00 90 ILE A C 1
ATOM 688 O O . ILE A 1 90 ? -3.123 -11.196 -2.776 1.00 98.00 90 ILE A O 1
ATOM 692 N N . ALA A 1 91 ? -1.214 -11.121 -1.604 1.00 96.00 91 ALA A N 1
ATOM 693 C CA . ALA A 1 91 ? -0.550 -12.209 -2.317 1.00 96.00 91 ALA A CA 1
ATOM 694 C C . ALA A 1 91 ? -1.325 -13.531 -2.190 1.00 96.00 91 ALA A C 1
ATOM 696 O O . ALA A 1 91 ? -1.547 -14.196 -3.197 1.00 96.00 91 ALA A O 1
ATOM 697 N N . GLY A 1 92 ? -1.809 -13.861 -0.987 1.00 94.56 92 GLY A N 1
ATOM 698 C CA . GLY A 1 92 ? -2.529 -15.105 -0.696 1.00 94.56 92 GLY A CA 1
ATOM 699 C C . GLY A 1 92 ? -3.989 -15.156 -1.159 1.00 94.56 92 GLY A C 1
ATOM 700 O O . GLY A 1 92 ? -4.626 -16.199 -1.027 1.00 94.56 92 GLY A O 1
ATOM 701 N N . ALA A 1 93 ? -4.553 -14.062 -1.679 1.00 95.00 93 ALA A N 1
ATOM 702 C CA . ALA A 1 93 ? -5.866 -14.104 -2.319 1.00 95.00 93 ALA A CA 1
ATOM 703 C C . ALA A 1 93 ? -5.784 -14.783 -3.699 1.00 95.00 93 ALA A C 1
ATOM 705 O O . ALA A 1 93 ? -4.763 -14.705 -4.369 1.00 95.00 93 ALA A O 1
ATOM 706 N N . GLU A 1 94 ? -6.874 -15.376 -4.187 1.00 94.75 94 GLU A N 1
ATOM 707 C CA . GLU A 1 94 ? -6.936 -15.986 -5.530 1.00 94.75 94 GLU A CA 1
ATOM 708 C C . GLU A 1 94 ? -8.004 -15.298 -6.403 1.00 94.75 94 GLU A C 1
ATOM 710 O O . GLU A 1 94 ? -9.040 -15.881 -6.724 1.00 94.75 94 GLU A O 1
ATOM 715 N N . PRO A 1 95 ? -7.822 -14.012 -6.760 1.00 95.50 95 PRO A N 1
ATOM 716 C CA . PRO A 1 95 ? -8.731 -13.321 -7.660 1.00 95.50 95 PRO A CA 1
ATOM 717 C C . PRO A 1 95 ? -8.518 -13.776 -9.114 1.00 95.50 95 PRO A C 1
ATOM 719 O O . PRO A 1 95 ? -7.545 -14.448 -9.455 1.00 95.50 95 PRO A O 1
ATOM 722 N N . THR A 1 96 ? -9.382 -13.313 -10.017 1.00 95.00 96 THR A N 1
ATOM 723 C CA . THR A 1 96 ? -9.106 -13.414 -11.458 1.00 95.00 96 THR A CA 1
ATOM 724 C C . THR A 1 96 ? -7.831 -12.644 -11.827 1.00 95.00 96 THR A C 1
ATOM 726 O O . THR A 1 96 ? -7.490 -11.646 -11.183 1.00 95.00 96 THR A O 1
ATOM 729 N N . ALA A 1 97 ? -7.163 -13.051 -12.911 1.00 92.00 97 ALA A N 1
ATOM 730 C CA . ALA A 1 97 ? -5.972 -12.361 -13.414 1.00 92.00 97 ALA A CA 1
ATOM 731 C C . ALA A 1 97 ? -6.228 -10.865 -13.687 1.00 92.00 97 ALA A C 1
ATOM 733 O O . ALA A 1 97 ? -5.410 -10.026 -13.331 1.00 92.00 97 ALA A O 1
ATOM 734 N N . ALA A 1 98 ? -7.401 -10.511 -14.227 1.00 94.81 98 ALA A N 1
ATOM 735 C CA . ALA A 1 98 ? -7.773 -9.117 -14.475 1.00 94.81 98 ALA A CA 1
ATOM 736 C C . ALA A 1 98 ? -7.912 -8.293 -13.181 1.00 94.81 98 ALA A C 1
ATOM 738 O O . ALA A 1 98 ? -7.510 -7.133 -13.132 1.00 94.81 98 ALA A O 1
ATOM 739 N N . THR A 1 99 ? -8.465 -8.883 -12.116 1.00 96.38 99 THR A N 1
ATOM 740 C CA . THR A 1 99 ? -8.538 -8.216 -10.809 1.00 96.38 99 THR A CA 1
ATOM 741 C C . THR A 1 99 ? -7.149 -8.062 -10.191 1.00 96.38 99 THR A C 1
ATOM 743 O O . THR A 1 99 ? -6.861 -6.998 -9.648 1.00 96.38 99 THR A O 1
ATOM 746 N N . ARG A 1 100 ? -6.285 -9.083 -10.305 1.00 97.12 100 ARG A N 1
ATOM 747 C CA . ARG A 1 100 ? -4.889 -9.020 -9.845 1.00 97.12 100 ARG A CA 1
ATOM 748 C C . ARG A 1 100 ? -4.129 -7.889 -10.532 1.00 97.12 100 ARG A C 1
ATOM 750 O O . ARG A 1 100 ? -3.534 -7.066 -9.848 1.00 97.12 100 ARG A O 1
ATOM 757 N N . GLU A 1 101 ? -4.200 -7.824 -11.857 1.00 96.12 101 GLU A N 1
ATOM 758 C CA . GLU A 1 101 ? -3.528 -6.789 -12.643 1.00 96.12 101 GLU A CA 1
ATOM 759 C C . GLU A 1 101 ? -4.017 -5.393 -12.247 1.00 96.12 101 GLU A C 1
ATOM 761 O O . GLU A 1 101 ? -3.223 -4.499 -11.973 1.00 96.12 101 GLU A O 1
ATOM 766 N N . ARG A 1 102 ? -5.335 -5.226 -12.081 1.00 97.88 102 ARG A N 1
ATOM 767 C CA . ARG A 1 102 ? -5.916 -3.964 -11.609 1.00 97.88 102 ARG A CA 1
ATOM 768 C C . ARG A 1 102 ? -5.406 -3.559 -10.224 1.00 97.88 102 ARG A C 1
ATOM 770 O O . ARG A 1 102 ? -5.263 -2.368 -9.971 1.00 97.88 102 ARG A O 1
ATOM 777 N N . TRP A 1 103 ? -5.187 -4.504 -9.309 1.00 98.38 103 TRP A N 1
ATOM 778 C CA . TRP A 1 103 ? -4.590 -4.197 -8.006 1.00 98.38 103 TRP A CA 1
ATOM 779 C C . TRP A 1 103 ? -3.146 -3.719 -8.137 1.00 98.38 103 TRP A C 1
ATOM 781 O O . TRP A 1 103 ? -2.779 -2.758 -7.471 1.00 98.38 103 TRP A O 1
ATOM 791 N N . LEU A 1 104 ? -2.350 -4.347 -9.001 1.00 98.06 104 LEU A N 1
ATOM 792 C CA . LEU A 1 104 ? -0.959 -3.954 -9.226 1.00 98.06 104 LEU A CA 1
ATOM 793 C C . LEU A 1 104 ? -0.863 -2.569 -9.873 1.00 98.06 104 LEU A C 1
ATOM 795 O O . LEU A 1 104 ? -0.109 -1.740 -9.382 1.00 98.06 104 LEU A O 1
ATOM 799 N N . GLU A 1 105 ? -1.688 -2.266 -10.878 1.00 98.00 105 GLU A N 1
ATOM 800 C CA . GLU A 1 105 ? -1.764 -0.920 -11.476 1.00 98.00 105 GLU A CA 1
ATOM 801 C C . GLU A 1 105 ? -2.073 0.148 -10.426 1.00 98.00 105 GLU A C 1
ATOM 803 O O . GLU A 1 105 ? -1.357 1.134 -10.289 1.00 98.00 105 GLU A O 1
ATOM 808 N N . ARG A 1 106 ? -3.094 -0.107 -9.606 1.00 98.31 106 ARG A N 1
ATOM 809 C CA . ARG A 1 106 ? -3.508 0.757 -8.497 1.00 98.31 106 ARG A CA 1
ATOM 810 C C . ARG A 1 106 ? -2.385 1.028 -7.491 1.00 98.31 106 ARG A C 1
ATOM 812 O O . ARG A 1 106 ? -2.149 2.170 -7.102 1.00 98.31 106 ARG A O 1
ATOM 819 N N . LEU A 1 107 ? -1.676 -0.020 -7.074 1.00 98.06 107 LEU A N 1
ATOM 820 C CA . LEU A 1 107 ? -0.540 0.107 -6.159 1.00 98.06 107 LEU A CA 1
ATOM 821 C C . LEU A 1 107 ? 0.647 0.819 -6.817 1.00 98.06 107 LEU A C 1
ATOM 823 O O . LEU A 1 107 ? 1.355 1.568 -6.147 1.00 98.06 107 LEU A O 1
ATOM 827 N N . PHE A 1 108 ? 0.860 0.612 -8.115 1.00 97.38 108 PHE A N 1
ATOM 828 C CA . PHE A 1 108 ? 1.955 1.234 -8.845 1.00 97.38 108 PHE A CA 1
ATOM 829 C C . PHE A 1 108 ? 1.698 2.727 -9.043 1.00 97.38 108 PHE A C 1
ATOM 831 O O . PHE A 1 108 ? 2.588 3.544 -8.822 1.00 97.38 108 PHE A O 1
ATOM 838 N N . ASP A 1 109 ? 0.462 3.107 -9.360 1.00 96.88 109 ASP A N 1
ATOM 839 C CA . ASP A 1 109 ? 0.027 4.501 -9.360 1.00 96.88 109 ASP A CA 1
ATOM 840 C C . ASP A 1 109 ? 0.219 5.141 -7.982 1.00 96.88 109 ASP A C 1
ATOM 842 O O . ASP A 1 109 ? 0.691 6.274 -7.894 1.00 96.88 109 ASP A O 1
ATOM 846 N N . ALA A 1 110 ? -0.084 4.425 -6.896 1.00 96.25 110 ALA A N 1
ATOM 847 C CA . ALA A 1 110 ? 0.174 4.923 -5.549 1.00 96.25 110 ALA A CA 1
ATOM 848 C C . ALA A 1 110 ? 1.674 5.163 -5.300 1.00 96.25 110 ALA A C 1
ATOM 850 O O . ALA A 1 110 ? 2.025 6.232 -4.806 1.00 96.25 110 ALA A O 1
ATOM 851 N N . LEU A 1 111 ? 2.547 4.225 -5.692 1.00 94.62 111 LEU A N 1
ATOM 852 C CA . LEU A 1 111 ? 4.007 4.368 -5.595 1.00 94.62 111 LEU A CA 1
ATOM 853 C C . LEU A 1 111 ? 4.528 5.564 -6.403 1.00 94.62 111 LEU A C 1
ATOM 855 O O . LEU A 1 111 ? 5.337 6.340 -5.907 1.00 94.62 111 LEU A O 1
ATOM 859 N N . GLN A 1 112 ? 4.048 5.754 -7.634 1.00 92.81 112 GLN A N 1
ATOM 860 C CA . GLN A 1 112 ? 4.461 6.883 -8.478 1.00 92.81 112 GLN A CA 1
ATOM 861 C C . GLN A 1 112 ? 4.032 8.239 -7.901 1.00 92.81 112 GLN A C 1
ATOM 863 O 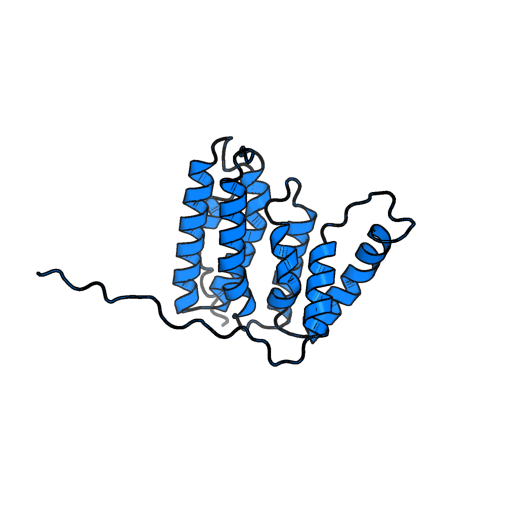O . GLN A 1 112 ? 4.704 9.247 -8.111 1.00 92.81 112 GLN A O 1
ATOM 868 N N . ASN A 1 113 ? 2.915 8.267 -7.174 1.00 92.62 113 ASN A N 1
ATOM 869 C CA . ASN A 1 113 ? 2.383 9.472 -6.546 1.00 92.62 113 ASN A CA 1
ATOM 870 C C . ASN A 1 113 ? 2.843 9.648 -5.084 1.00 92.62 113 ASN A C 1
ATOM 872 O O . ASN A 1 113 ? 2.346 10.551 -4.403 1.00 92.62 113 ASN A O 1
ATOM 876 N N . ASP A 1 114 ? 3.789 8.833 -4.603 1.00 90.75 114 ASP A N 1
ATOM 877 C CA . ASP A 1 114 ? 4.278 8.843 -3.221 1.00 90.75 114 ASP A CA 1
ATOM 878 C C . ASP A 1 114 ? 5.275 9.991 -2.978 1.00 90.75 114 ASP A C 1
ATOM 880 O O . ASP A 1 114 ? 6.487 9.807 -2.956 1.00 90.75 114 ASP A O 1
ATOM 884 N N . GLN A 1 115 ? 4.762 11.219 -2.845 1.00 81.06 115 GLN A N 1
ATOM 885 C CA . GLN A 1 115 ? 5.592 12.434 -2.736 1.00 81.06 115 GLN A CA 1
ATOM 886 C C . GLN A 1 115 ? 6.531 12.425 -1.520 1.00 81.06 115 GLN A C 1
ATOM 888 O O . GLN A 1 115 ? 7.661 12.898 -1.597 1.00 81.06 115 GLN A O 1
ATOM 893 N N . MET A 1 116 ? 6.045 11.908 -0.393 1.00 83.62 116 MET A N 1
ATOM 894 C CA . MET A 1 116 ? 6.857 11.549 0.765 1.00 83.62 116 MET A CA 1
ATOM 895 C C . MET A 1 116 ? 6.881 10.025 0.791 1.00 83.62 116 MET A C 1
ATOM 897 O O . MET A 1 116 ? 5.784 9.477 0.836 1.00 83.62 116 MET A O 1
ATOM 901 N N . PRO A 1 117 ? 8.047 9.358 0.789 1.00 87.38 117 PRO A N 1
ATOM 902 C CA . PRO A 1 117 ? 8.158 7.924 0.536 1.00 87.38 117 PRO A CA 1
ATOM 903 C C . PRO A 1 117 ? 7.638 7.072 1.710 1.00 87.38 117 PRO A C 1
ATOM 905 O O . PRO A 1 117 ? 8.388 6.433 2.443 1.00 87.38 117 PRO A O 1
ATOM 908 N N . TYR A 1 118 ? 6.330 7.093 1.952 1.00 91.31 118 TYR A N 1
ATOM 909 C CA . TYR A 1 118 ? 5.694 6.329 3.017 1.00 91.31 118 TYR A CA 1
ATOM 910 C C . TYR A 1 118 ? 5.460 4.884 2.607 1.00 91.31 118 TYR A C 1
ATOM 912 O O . TYR A 1 118 ? 5.480 4.003 3.464 1.00 91.31 118 TYR A O 1
ATOM 920 N N . ILE A 1 119 ? 5.197 4.642 1.325 1.00 94.69 119 ILE A N 1
ATOM 921 C CA . ILE A 1 119 ? 4.880 3.318 0.797 1.00 94.69 119 ILE A CA 1
ATOM 922 C C . ILE A 1 119 ? 5.959 2.774 -0.136 1.00 94.69 119 ILE A C 1
ATOM 924 O O . ILE A 1 119 ? 5.766 1.684 -0.662 1.00 94.69 119 ILE A O 1
ATOM 928 N N . GLU A 1 120 ? 7.105 3.448 -0.288 1.00 93.25 120 GLU A N 1
ATOM 929 C CA . GLU A 1 120 ? 8.242 2.970 -1.099 1.00 93.25 120 GLU A CA 1
ATOM 930 C C . GLU A 1 120 ? 8.634 1.514 -0.786 1.00 93.25 120 GLU A C 1
ATOM 932 O O . GLU A 1 120 ? 8.938 0.734 -1.690 1.00 93.25 120 GLU A O 1
ATOM 937 N N . TYR A 1 121 ? 8.525 1.121 0.491 1.00 95.19 121 TYR A N 1
ATOM 938 C CA . TYR A 1 121 ? 8.848 -0.219 0.980 1.00 95.19 121 TYR A CA 1
ATOM 939 C C . TYR A 1 121 ? 7.960 -1.316 0.372 1.00 95.19 121 TYR A C 1
ATOM 941 O O . TYR A 1 121 ? 8.335 -2.483 0.325 1.00 95.19 121 TYR A O 1
ATOM 949 N N . LEU A 1 122 ? 6.785 -0.956 -0.153 1.00 96.38 122 LEU A N 1
ATOM 950 C CA . LEU A 1 122 ? 5.912 -1.871 -0.887 1.00 96.38 122 LEU A CA 1
ATOM 951 C C . LEU A 1 122 ? 6.582 -2.412 -2.159 1.00 96.38 122 LEU A C 1
ATOM 953 O O . LEU A 1 122 ? 6.299 -3.543 -2.557 1.00 96.38 122 LEU A O 1
ATOM 957 N N . GLY A 1 123 ? 7.472 -1.633 -2.784 1.00 95.69 123 GLY A N 1
ATOM 958 C CA . GLY A 1 123 ? 8.191 -2.039 -3.991 1.00 95.69 123 GLY A CA 1
ATOM 959 C C . GLY A 1 123 ? 9.064 -3.280 -3.783 1.00 95.69 123 GLY A C 1
ATOM 960 O O . GLY A 1 123 ? 9.171 -4.108 -4.685 1.00 95.69 123 GLY A O 1
ATOM 961 N N . ASP A 1 124 ? 9.596 -3.489 -2.577 1.00 95.75 124 ASP A N 1
ATOM 962 C CA . ASP A 1 124 ? 10.411 -4.669 -2.256 1.00 95.75 124 ASP A CA 1
ATOM 963 C C . ASP A 1 124 ? 9.600 -5.974 -2.326 1.00 95.75 124 ASP A C 1
ATOM 965 O O . ASP A 1 124 ? 10.136 -7.041 -2.632 1.00 95.75 124 ASP A O 1
ATOM 969 N N . TYR A 1 125 ? 8.282 -5.882 -2.142 1.00 96.44 125 TYR A N 1
ATOM 970 C CA . TYR A 1 125 ? 7.350 -7.007 -2.165 1.00 96.44 125 TYR A CA 1
ATOM 971 C C . TYR A 1 125 ? 6.647 -7.198 -3.513 1.00 96.44 125 TYR A C 1
ATOM 973 O O . TYR A 1 125 ? 5.741 -8.026 -3.625 1.00 96.44 125 TYR A O 1
ATOM 981 N N . TRP A 1 126 ? 7.031 -6.457 -4.557 1.00 97.06 126 TRP A N 1
ATOM 982 C CA . TRP A 1 126 ? 6.310 -6.478 -5.833 1.00 97.06 126 TRP A CA 1
ATOM 983 C C . TRP A 1 126 ? 6.227 -7.867 -6.470 1.00 97.06 126 TRP A C 1
ATOM 985 O O . TRP A 1 126 ? 5.174 -8.258 -6.973 1.00 97.06 126 TRP A O 1
ATOM 995 N N . GLY A 1 127 ? 7.304 -8.652 -6.392 1.00 94.38 127 GLY A N 1
ATOM 996 C CA . GLY A 1 127 ? 7.315 -10.038 -6.855 1.00 94.38 127 GLY A CA 1
ATOM 997 C C . GLY A 1 127 ? 6.296 -10.919 -6.124 1.00 94.38 127 GLY A C 1
ATOM 998 O O . GLY A 1 127 ? 5.591 -11.702 -6.755 1.00 94.38 127 GLY A O 1
ATOM 999 N N . GLU A 1 128 ? 6.147 -10.742 -4.809 1.00 95.00 128 GLU A N 1
ATOM 1000 C CA . GLU A 1 128 ? 5.155 -11.464 -4.002 1.00 95.00 128 GLU A CA 1
ATOM 1001 C C . GLU A 1 128 ? 3.725 -11.035 -4.362 1.00 95.00 128 GLU A C 1
ATOM 1003 O O . GLU A 1 128 ? 2.838 -11.876 -4.513 1.00 95.00 128 GLU A O 1
ATOM 1008 N N . LEU A 1 129 ? 3.504 -9.733 -4.579 1.00 96.00 129 LEU A N 1
ATOM 1009 C CA . LEU A 1 129 ? 2.208 -9.178 -4.986 1.00 96.00 129 LEU A CA 1
ATOM 1010 C C . LEU A 1 129 ? 1.754 -9.682 -6.364 1.00 96.00 129 LEU A C 1
ATOM 1012 O O . LEU A 1 129 ? 0.550 -9.876 -6.574 1.00 96.00 129 LEU A O 1
ATOM 1016 N N . CYS A 1 130 ? 2.702 -9.934 -7.275 1.00 94.44 130 CYS A N 1
ATOM 1017 C CA . CYS A 1 130 ? 2.438 -10.522 -8.589 1.00 94.44 130 CYS A CA 1
ATOM 1018 C C . CYS A 1 130 ? 1.874 -11.949 -8.501 1.00 94.44 130 CYS A C 1
ATOM 1020 O O . CYS A 1 130 ? 1.176 -12.376 -9.423 1.00 94.44 130 CYS A O 1
ATOM 1022 N N . ALA A 1 131 ? 2.151 -12.673 -7.408 1.00 90.12 131 ALA A N 1
ATOM 1023 C CA . ALA A 1 131 ? 1.710 -14.036 -7.079 1.00 90.12 131 ALA A CA 1
ATOM 1024 C C . ALA A 1 131 ? 2.099 -15.155 -8.071 1.00 90.12 131 ALA A C 1
ATOM 1026 O O . ALA A 1 131 ? 2.167 -16.320 -7.685 1.00 90.12 131 ALA A O 1
ATOM 1027 N N . THR A 1 132 ? 2.371 -14.839 -9.339 1.00 89.12 132 THR A N 1
ATOM 1028 C CA . THR A 1 132 ? 2.760 -15.796 -10.379 1.00 89.12 132 THR A CA 1
ATOM 1029 C C . THR A 1 132 ? 3.971 -15.288 -11.167 1.00 89.12 132 THR A C 1
ATOM 1031 O O . THR A 1 132 ? 4.063 -14.083 -11.430 1.00 89.12 132 THR A O 1
ATOM 1034 N N . PRO A 1 133 ? 4.864 -16.184 -11.637 1.00 89.75 133 PRO A N 1
ATOM 1035 C CA . PRO A 1 133 ? 6.003 -15.790 -12.467 1.00 89.75 133 PRO A CA 1
ATOM 1036 C C . PRO A 1 133 ? 5.604 -15.110 -13.782 1.00 89.75 133 PRO A C 1
ATOM 1038 O O . PRO A 1 133 ? 6.345 -14.272 -14.285 1.00 89.75 133 PRO A O 1
ATOM 1041 N N . ALA A 1 134 ? 4.435 -15.451 -14.338 1.00 91.19 134 ALA A N 1
ATOM 1042 C CA . ALA A 1 134 ? 3.937 -14.851 -15.574 1.00 91.19 134 ALA A CA 1
ATOM 1043 C C . ALA A 1 134 ? 3.629 -13.357 -15.388 1.00 91.19 134 ALA A C 1
ATOM 1045 O O . ALA A 1 134 ? 4.161 -12.531 -16.126 1.00 91.19 134 ALA A O 1
ATOM 1046 N N . ILE A 1 135 ? 2.846 -13.011 -14.358 1.00 92.75 135 ILE A N 1
ATOM 1047 C CA . ILE A 1 135 ? 2.538 -11.613 -14.023 1.00 92.75 135 ILE A CA 1
ATOM 1048 C C . ILE A 1 135 ? 3.824 -10.874 -13.634 1.00 92.75 135 ILE A C 1
ATOM 1050 O O . ILE A 1 135 ? 4.072 -9.780 -14.134 1.00 92.75 135 ILE A O 1
ATOM 1054 N N . ALA A 1 136 ? 4.687 -11.496 -12.821 1.00 93.62 136 ALA A N 1
ATOM 1055 C CA . ALA A 1 136 ? 5.970 -10.905 -12.443 1.00 93.62 136 ALA A CA 1
ATOM 1056 C C . ALA A 1 136 ? 6.854 -10.601 -13.665 1.00 93.62 136 ALA A C 1
ATOM 1058 O O . ALA A 1 136 ? 7.451 -9.530 -13.732 1.00 93.62 136 ALA A O 1
ATOM 1059 N N . SER A 1 137 ? 6.905 -11.492 -14.663 1.00 93.38 137 SER A N 1
ATOM 1060 C CA . SER A 1 137 ? 7.646 -11.242 -15.904 1.00 93.38 137 SER A CA 1
ATOM 1061 C C . SER A 1 137 ? 7.070 -10.060 -16.678 1.00 93.38 137 SER A C 1
ATOM 1063 O O . SER A 1 137 ? 7.833 -9.195 -17.090 1.00 93.38 137 SER A O 1
ATOM 1065 N N . THR A 1 138 ? 5.746 -9.982 -16.837 1.00 95.00 138 THR A N 1
ATOM 1066 C CA . THR A 1 138 ? 5.100 -8.861 -17.539 1.00 95.00 138 THR A CA 1
ATOM 1067 C C . THR A 1 138 ? 5.388 -7.521 -16.861 1.00 95.00 138 THR A C 1
ATOM 1069 O O . THR A 1 138 ? 5.726 -6.547 -17.533 1.00 95.00 138 THR A O 1
ATOM 1072 N N . TRP A 1 139 ? 5.319 -7.472 -15.528 1.00 95.88 139 TRP A N 1
ATOM 1073 C CA . TRP A 1 139 ? 5.666 -6.273 -14.766 1.00 95.88 139 TRP A CA 1
ATOM 1074 C C . TRP A 1 139 ? 7.155 -5.932 -14.859 1.00 95.88 139 TRP A C 1
ATOM 1076 O O . TRP A 1 139 ? 7.499 -4.766 -15.042 1.00 95.88 139 TRP A O 1
ATOM 1086 N N . ALA A 1 140 ? 8.041 -6.927 -14.803 1.00 94.44 140 ALA A N 1
ATOM 1087 C CA . ALA A 1 140 ? 9.471 -6.713 -14.999 1.00 94.44 140 ALA A CA 1
ATOM 1088 C C . ALA A 1 140 ? 9.770 -6.124 -16.386 1.00 94.44 140 ALA A C 1
ATOM 1090 O O . ALA A 1 140 ? 10.463 -5.115 -16.475 1.00 94.44 140 ALA A O 1
ATOM 1091 N N . ASP A 1 141 ? 9.199 -6.689 -17.453 1.00 95.31 141 ASP A N 1
ATOM 1092 C CA . ASP A 1 141 ? 9.406 -6.212 -18.826 1.00 95.31 141 ASP A CA 1
ATOM 1093 C C . ASP A 1 141 ? 8.913 -4.763 -19.007 1.00 95.31 141 ASP A C 1
ATOM 1095 O O . ASP A 1 141 ? 9.531 -3.977 -19.728 1.00 95.31 141 ASP A O 1
ATOM 1099 N N . ARG A 1 142 ? 7.840 -4.374 -18.303 1.00 95.06 142 ARG A N 1
ATOM 1100 C CA . ARG A 1 142 ? 7.312 -2.999 -18.300 1.00 95.06 142 ARG A CA 1
ATOM 1101 C C . ARG A 1 142 ? 8.212 -2.008 -17.561 1.00 95.06 142 ARG A C 1
ATOM 1103 O O . ARG A 1 142 ? 8.363 -0.876 -18.017 1.00 95.06 142 ARG A O 1
ATOM 1110 N N . LEU A 1 143 ? 8.756 -2.391 -16.407 1.00 95.06 143 LEU A N 1
ATOM 1111 C CA . LEU A 1 143 ? 9.504 -1.482 -15.530 1.00 95.06 143 LEU A CA 1
ATOM 1112 C C . LEU A 1 143 ? 10.991 -1.386 -15.898 1.00 95.06 143 LEU A C 1
ATOM 1114 O O . LEU A 1 143 ? 11.617 -0.346 -15.676 1.00 95.06 143 LEU A O 1
ATOM 1118 N N . LEU A 1 144 ? 11.542 -2.438 -16.510 1.00 93.50 144 LEU A N 1
ATOM 1119 C CA . LEU A 1 144 ? 12.962 -2.558 -16.830 1.00 93.50 144 LEU A CA 1
ATOM 1120 C C . LEU A 1 144 ? 13.527 -1.380 -17.640 1.00 93.50 144 LEU A C 1
ATOM 1122 O O . LEU A 1 144 ? 14.613 -0.924 -17.282 1.00 93.50 144 LEU A O 1
ATOM 1126 N N . PRO A 1 145 ? 12.849 -0.827 -18.669 1.00 92.44 145 PRO A N 1
ATOM 1127 C CA . PRO A 1 145 ? 13.385 0.314 -19.410 1.00 92.44 145 PRO A CA 1
ATOM 1128 C C . PRO A 1 145 ? 13.624 1.547 -18.528 1.00 92.44 145 PRO A C 1
ATOM 1130 O O . PRO A 1 145 ? 14.663 2.196 -18.642 1.00 92.44 145 PRO A O 1
ATOM 1133 N N . GLY A 1 146 ? 12.689 1.852 -17.619 1.00 90.19 146 GLY A N 1
ATOM 1134 C CA . GLY A 1 146 ? 12.815 2.975 -16.686 1.00 90.19 146 GLY A CA 1
ATOM 1135 C C . GLY A 1 146 ? 13.933 2.748 -15.670 1.00 90.19 146 GLY A C 1
ATOM 1136 O O . GLY A 1 146 ? 14.773 3.621 -15.458 1.00 90.19 146 GLY A O 1
ATOM 1137 N N . THR A 1 147 ? 13.998 1.541 -15.105 1.00 90.94 147 THR A N 1
ATOM 1138 C CA . THR A 1 147 ? 15.052 1.149 -14.162 1.00 90.94 147 THR A CA 1
ATOM 1139 C C . THR A 1 147 ? 16.441 1.165 -14.800 1.00 90.94 147 THR A C 1
ATOM 1141 O O . THR A 1 147 ? 17.378 1.699 -14.210 1.00 90.94 147 THR A O 1
ATOM 1144 N N . ALA A 1 148 ? 16.588 0.627 -16.012 1.00 89.88 148 ALA A N 1
ATOM 1145 C CA . ALA A 1 148 ? 17.861 0.599 -16.727 1.00 89.88 148 ALA A CA 1
ATOM 1146 C C . ALA A 1 148 ? 18.364 2.008 -17.062 1.00 89.88 148 ALA A C 1
ATOM 1148 O O . ALA A 1 148 ? 19.563 2.259 -16.971 1.00 89.88 148 ALA A O 1
ATOM 1149 N N . ARG A 1 149 ? 17.458 2.936 -17.399 1.00 88.25 149 ARG A N 1
ATOM 1150 C CA . ARG A 1 149 ? 17.813 4.339 -17.6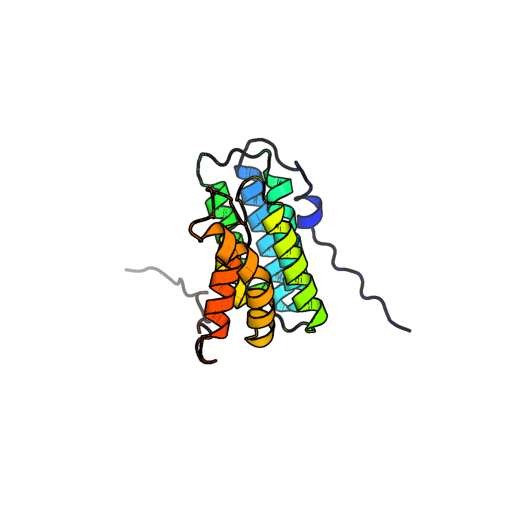39 1.00 88.25 149 ARG A CA 1
ATOM 1151 C C . ARG A 1 149 ? 18.382 4.995 -16.383 1.00 88.25 149 ARG A C 1
ATOM 1153 O O . ARG A 1 149 ? 19.457 5.576 -16.446 1.00 88.25 149 ARG A O 1
ATOM 1160 N N . VAL A 1 150 ? 17.688 4.865 -15.251 1.00 89.06 150 VAL A N 1
ATOM 1161 C CA . VAL A 1 150 ? 18.096 5.485 -13.979 1.00 89.06 150 VAL A CA 1
ATOM 1162 C C . VAL A 1 150 ? 19.387 4.882 -13.418 1.00 89.06 150 VAL A C 1
ATOM 1164 O O . VAL A 1 150 ? 20.214 5.608 -12.877 1.00 89.06 150 VAL A O 1
ATOM 1167 N N . MET A 1 151 ? 19.588 3.569 -13.559 1.00 85.69 151 MET A N 1
ATOM 1168 C CA . MET A 1 151 ? 20.805 2.901 -13.076 1.00 85.69 151 MET A CA 1
ATOM 1169 C C . MET A 1 151 ? 21.972 2.925 -14.078 1.00 85.69 151 MET A C 1
ATOM 1171 O O . MET A 1 151 ? 23.071 2.480 -13.748 1.00 85.69 151 MET A O 1
ATOM 1175 N N . GLY A 1 152 ? 21.741 3.395 -15.305 1.00 81.94 152 GLY A N 1
ATOM 1176 C CA . GLY A 1 152 ? 22.751 3.486 -16.355 1.00 81.94 152 GLY A CA 1
ATOM 1177 C C . GLY A 1 152 ? 23.695 4.678 -16.182 1.00 81.94 152 GLY A C 1
ATOM 1178 O O . GLY A 1 152 ? 23.468 5.570 -15.367 1.00 81.94 152 GLY A O 1
ATOM 1179 N N . ALA A 1 153 ? 24.751 4.722 -16.999 1.00 72.88 153 ALA A N 1
ATOM 1180 C CA . ALA A 1 153 ? 25.730 5.816 -16.990 1.00 72.88 153 ALA A CA 1
ATOM 1181 C C . ALA A 1 153 ? 25.099 7.194 -17.281 1.00 72.88 153 ALA A C 1
ATOM 1183 O O . ALA A 1 153 ? 25.579 8.209 -16.780 1.00 72.88 153 ALA A O 1
ATOM 1184 N N . ASP A 1 154 ? 23.992 7.210 -18.029 1.00 72.69 154 ASP A N 1
ATOM 1185 C CA . ASP A 1 154 ? 23.229 8.412 -18.378 1.00 72.69 154 ASP A CA 1
ATOM 1186 C C . ASP A 1 154 ? 22.181 8.797 -17.319 1.00 72.69 154 ASP A C 1
ATOM 1188 O O . ASP A 1 154 ? 21.447 9.764 -17.503 1.00 72.69 154 ASP A O 1
ATOM 1192 N N . GLY A 1 155 ? 22.090 8.053 -16.210 1.00 69.62 155 GLY A N 1
ATOM 1193 C CA . GLY A 1 155 ? 21.005 8.153 -15.231 1.00 69.62 155 GLY A CA 1
ATOM 1194 C C . GLY A 1 155 ? 20.885 9.497 -14.515 1.00 69.62 155 GLY A C 1
ATOM 1195 O O . GLY A 1 155 ? 19.890 9.709 -13.836 1.00 69.62 155 GLY A O 1
ATOM 1196 N N . ALA A 1 156 ? 21.864 10.399 -14.659 1.00 70.94 156 ALA A N 1
ATOM 1197 C CA . ALA A 1 156 ? 21.850 11.809 -14.241 1.00 70.94 156 ALA A CA 1
ATOM 1198 C C . ALA A 1 156 ? 21.312 12.118 -12.819 1.00 70.94 156 ALA A C 1
ATOM 1200 O O . ALA A 1 156 ? 20.987 13.266 -12.522 1.00 70.94 156 ALA A O 1
ATOM 1201 N N . GLY A 1 157 ? 21.233 11.125 -11.927 1.00 68.94 157 GLY A N 1
ATOM 1202 C CA . GLY A 1 157 ? 20.590 11.253 -10.615 1.00 68.94 157 GLY A CA 1
ATOM 1203 C C . GLY A 1 157 ? 19.055 11.285 -10.648 1.00 68.94 157 GLY A C 1
ATOM 1204 O O . GLY A 1 157 ? 18.445 11.664 -9.650 1.00 68.94 157 GLY A O 1
ATOM 1205 N N . GLU A 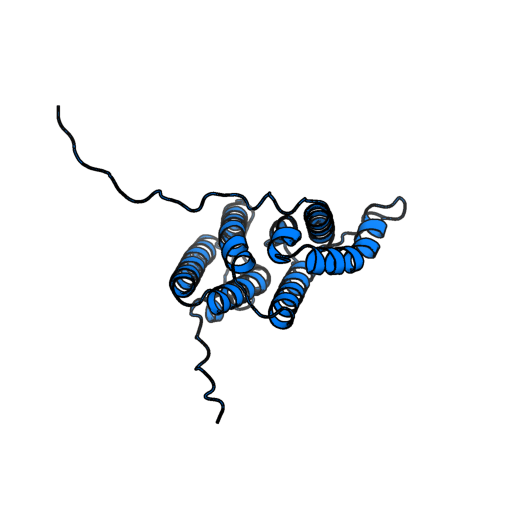1 158 ? 18.418 10.911 -11.762 1.00 80.88 158 GLU A N 1
ATOM 1206 C CA . GLU A 1 158 ? 16.965 10.755 -11.845 1.00 80.88 158 GLU A CA 1
ATOM 1207 C C . GLU A 1 158 ? 16.478 9.668 -10.876 1.00 80.88 158 GLU A C 1
ATOM 1209 O O . GLU A 1 158 ? 17.128 8.645 -10.680 1.00 80.88 158 GLU A O 1
ATOM 1214 N N . HIS A 1 159 ? 15.301 9.864 -10.282 1.00 82.50 159 HIS A N 1
ATOM 1215 C CA . HIS A 1 159 ? 14.650 8.848 -9.461 1.00 82.50 159 HIS A CA 1
ATOM 1216 C C . HIS A 1 159 ? 13.510 8.186 -10.239 1.00 82.50 159 HIS A C 1
ATOM 1218 O O . HIS A 1 159 ? 12.705 8.862 -10.879 1.00 82.50 159 HIS A O 1
ATOM 1224 N N . PHE A 1 160 ? 13.404 6.861 -10.129 1.00 87.19 160 PHE A N 1
ATOM 1225 C CA . PHE A 1 160 ? 12.265 6.097 -10.626 1.00 87.19 160 PHE A CA 1
ATOM 1226 C C . PHE A 1 160 ? 11.684 5.234 -9.507 1.00 87.19 160 PHE A C 1
ATOM 1228 O O . PHE A 1 160 ? 12.313 4.260 -9.082 1.00 87.19 160 PHE A O 1
ATOM 1235 N N . ALA A 1 161 ? 10.457 5.558 -9.087 1.00 87.06 161 ALA A N 1
ATOM 1236 C CA . ALA A 1 161 ? 9.734 4.867 -8.015 1.00 87.06 161 ALA A CA 1
ATOM 1237 C C . ALA A 1 161 ? 9.563 3.358 -8.277 1.00 87.06 161 ALA A C 1
ATOM 1239 O O . ALA A 1 161 ? 9.518 2.557 -7.350 1.00 87.06 161 ALA A O 1
ATOM 1240 N N . GLY A 1 162 ? 9.522 2.946 -9.550 1.00 90.00 162 GLY A N 1
ATOM 1241 C CA . GLY A 1 162 ? 9.393 1.542 -9.941 1.00 90.00 162 GLY A CA 1
ATOM 1242 C C . GLY A 1 162 ? 10.678 0.718 -9.866 1.00 90.00 162 GLY A C 1
ATOM 1243 O O . GLY A 1 162 ? 10.651 -0.451 -10.236 1.00 90.00 162 GLY A O 1
ATOM 1244 N N . THR A 1 163 ? 11.802 1.284 -9.418 1.00 91.44 163 THR A N 1
ATOM 1245 C CA . THR A 1 163 ? 13.096 0.581 -9.407 1.00 91.44 163 THR A CA 1
ATOM 1246 C C . THR A 1 163 ? 13.082 -0.658 -8.516 1.00 91.44 163 THR A C 1
ATOM 1248 O O . THR A 1 163 ? 13.402 -1.749 -8.987 1.00 91.44 163 THR A O 1
ATOM 1251 N N . THR A 1 164 ? 12.665 -0.529 -7.255 1.00 92.38 164 THR A N 1
ATOM 1252 C CA . THR A 1 164 ? 12.585 -1.666 -6.319 1.00 92.38 164 THR A CA 1
ATOM 1253 C C . THR A 1 164 ? 11.546 -2.689 -6.774 1.00 92.38 164 THR A C 1
ATOM 1255 O O . THR A 1 164 ? 11.833 -3.886 -6.798 1.00 92.38 164 THR A O 1
ATOM 1258 N N . ALA A 1 165 ? 10.396 -2.219 -7.271 1.00 93.62 165 ALA A N 1
ATOM 1259 C CA . ALA A 1 165 ? 9.361 -3.068 -7.856 1.00 93.62 165 ALA A CA 1
ATOM 1260 C C . ALA A 1 165 ? 9.872 -3.895 -9.050 1.00 93.62 165 ALA A C 1
ATOM 1262 O O . ALA A 1 165 ? 9.614 -5.099 -9.128 1.00 93.62 165 ALA A O 1
ATOM 1263 N N . CYS A 1 166 ? 10.655 -3.285 -9.947 1.00 94.38 166 CYS A N 1
ATOM 1264 C CA . CYS A 1 166 ? 11.284 -3.975 -11.072 1.00 94.38 166 CYS A CA 1
ATOM 1265 C C . CYS A 1 166 ? 12.228 -5.082 -10.596 1.00 94.38 166 CYS A C 1
ATOM 1267 O O . CYS A 1 166 ? 12.159 -6.212 -11.079 1.00 94.38 166 CYS A O 1
ATOM 1269 N N . LEU A 1 167 ? 13.113 -4.771 -9.646 1.00 92.50 167 LEU A N 1
ATOM 1270 C CA . LEU A 1 167 ? 14.089 -5.729 -9.125 1.00 92.50 167 LEU A CA 1
ATOM 1271 C C . LEU A 1 167 ? 13.405 -6.894 -8.394 1.00 92.50 167 LEU A C 1
ATOM 1273 O O . LEU A 1 167 ? 13.770 -8.051 -8.611 1.00 92.50 167 LEU A O 1
ATOM 1277 N N . SER A 1 168 ? 12.374 -6.609 -7.597 1.00 93.38 168 SER A N 1
ATOM 1278 C CA . SER A 1 168 ? 11.567 -7.625 -6.912 1.00 93.38 168 SER A CA 1
ATOM 1279 C C . SER A 1 168 ? 10.842 -8.548 -7.907 1.00 93.38 168 SER A C 1
ATOM 1281 O O . SER A 1 168 ? 10.876 -9.775 -7.769 1.00 93.38 168 SER A O 1
ATOM 1283 N N . ALA A 1 169 ? 10.268 -7.988 -8.979 1.00 92.12 169 ALA A N 1
ATOM 1284 C CA . ALA A 1 169 ? 9.622 -8.760 -10.042 1.00 92.12 169 ALA A CA 1
ATOM 1285 C C . ALA A 1 169 ? 10.610 -9.661 -10.809 1.00 92.12 169 ALA A C 1
ATOM 1287 O O . ALA A 1 169 ? 10.330 -10.842 -11.037 1.00 92.12 169 ALA A O 1
ATOM 1288 N N . LEU A 1 170 ? 11.793 -9.136 -11.151 1.00 90.94 170 LEU A N 1
ATOM 1289 C CA . LEU A 1 170 ? 12.871 -9.902 -11.789 1.00 90.94 170 LEU A CA 1
ATOM 1290 C C . LEU A 1 170 ? 13.347 -11.062 -10.908 1.00 90.94 170 LEU A C 1
ATOM 1292 O O . LEU A 1 170 ? 13.556 -12.169 -11.408 1.00 90.94 170 LEU A O 1
ATOM 1296 N N . HIS A 1 171 ? 13.483 -10.831 -9.600 1.00 88.12 171 HIS A N 1
ATOM 1297 C CA . HIS A 1 171 ? 13.870 -11.871 -8.651 1.00 88.12 171 HIS A CA 1
ATOM 1298 C C . HIS A 1 171 ? 12.821 -12.988 -8.571 1.00 88.12 171 HIS A C 1
ATOM 1300 O O . HIS A 1 171 ? 13.169 -14.167 -8.637 1.00 88.12 171 HIS A O 1
ATOM 1306 N N . CYS A 1 172 ? 11.535 -12.632 -8.501 1.00 84.62 172 CYS A N 1
ATOM 1307 C CA . CYS A 1 172 ? 10.442 -13.605 -8.461 1.00 84.62 172 CYS A CA 1
ATOM 1308 C C . CYS A 1 172 ? 10.352 -14.438 -9.750 1.00 84.62 172 CYS A C 1
ATOM 1310 O O . CYS A 1 172 ? 10.194 -15.656 -9.678 1.00 84.62 172 CYS A O 1
ATOM 1312 N N . ARG A 1 173 ? 10.535 -13.818 -10.926 1.00 75.50 173 ARG A N 1
ATOM 1313 C CA . ARG A 1 173 ? 10.607 -14.535 -12.213 1.00 75.50 173 ARG A CA 1
ATOM 1314 C C . ARG A 1 173 ? 11.697 -15.615 -12.215 1.00 75.50 173 ARG A C 1
ATOM 1316 O O . ARG A 1 173 ? 11.510 -16.662 -12.830 1.00 75.50 173 ARG A O 1
ATOM 1323 N N . ALA A 1 174 ? 12.838 -15.343 -11.583 1.00 62.81 174 ALA A N 1
ATOM 1324 C CA . ALA A 1 174 ? 13.996 -16.235 -11.571 1.00 62.81 174 ALA A CA 1
ATOM 1325 C C . ALA A 1 174 ? 13.919 -17.344 -10.503 1.00 62.81 174 ALA A C 1
ATOM 1327 O O . ALA A 1 174 ? 14.706 -18.291 -10.554 1.00 62.81 174 ALA A O 1
ATOM 1328 N N . ALA A 1 175 ? 12.997 -17.249 -9.539 1.00 59.16 175 ALA A N 1
ATOM 1329 C CA . ALA A 1 175 ? 12.881 -18.224 -8.465 1.00 59.16 175 ALA A CA 1
ATOM 1330 C C . ALA A 1 175 ? 12.165 -19.507 -8.948 1.00 59.16 175 ALA A C 1
ATOM 1332 O O . ALA A 1 175 ? 11.043 -19.433 -9.458 1.00 59.16 175 ALA A O 1
ATOM 1333 N N . PRO A 1 176 ? 12.752 -20.710 -8.772 1.00 46.72 176 PRO A N 1
ATOM 1334 C CA . PRO A 1 176 ? 12.004 -21.951 -8.937 1.00 46.72 176 PRO A CA 1
ATOM 1335 C C . PRO A 1 176 ? 10.860 -21.986 -7.912 1.00 46.72 176 PRO A C 1
ATOM 1337 O O . PRO A 1 176 ? 11.035 -21.550 -6.778 1.00 46.72 176 PRO A O 1
ATOM 1340 N N . ILE A 1 177 ? 9.706 -22.531 -8.312 1.00 48.97 177 ILE A N 1
ATOM 1341 C CA . ILE A 1 177 ? 8.378 -22.519 -7.643 1.00 48.97 177 ILE A CA 1
ATOM 1342 C C . ILE A 1 177 ? 8.359 -22.975 -6.152 1.00 48.97 177 ILE A C 1
ATOM 1344 O O . ILE A 1 177 ? 7.325 -22.944 -5.497 1.00 48.97 177 ILE A O 1
ATOM 1348 N N . ALA A 1 178 ? 9.489 -23.347 -5.553 1.00 41.66 178 ALA A N 1
ATOM 1349 C CA . ALA A 1 178 ? 9.593 -23.959 -4.230 1.00 41.66 178 ALA A CA 1
ATOM 1350 C C . ALA A 1 178 ? 9.978 -23.018 -3.063 1.00 41.66 178 ALA A C 1
ATOM 1352 O O . ALA A 1 178 ? 10.413 -23.512 -2.025 1.00 41.66 178 ALA A O 1
ATOM 1353 N N . ILE A 1 179 ? 9.820 -21.692 -3.170 1.00 44.50 179 ILE A N 1
ATOM 1354 C CA . ILE A 1 179 ? 9.993 -20.784 -2.013 1.00 44.50 179 ILE A CA 1
ATOM 1355 C C . ILE A 1 179 ? 8.709 -19.987 -1.752 1.00 44.50 179 ILE A C 1
ATOM 1357 O O . ILE A 1 179 ? 8.699 -18.766 -1.650 1.00 44.50 179 ILE A O 1
ATOM 1361 N N . THR A 1 180 ? 7.593 -20.691 -1.567 1.00 42.94 180 THR A N 1
ATOM 1362 C CA . THR A 1 180 ? 6.569 -20.204 -0.638 1.00 42.94 180 THR A CA 1
ATOM 1363 C C . THR A 1 180 ? 7.149 -20.333 0.764 1.00 42.94 180 THR A C 1
ATOM 1365 O O . THR A 1 180 ? 7.309 -21.441 1.280 1.00 42.94 180 THR A O 1
ATOM 1368 N N . ARG A 1 181 ? 7.512 -19.199 1.367 1.00 45.41 181 ARG A N 1
ATOM 1369 C CA . ARG A 1 181 ? 7.920 -19.085 2.772 1.00 45.41 181 ARG A CA 1
ATOM 1370 C C . ARG A 1 181 ? 6.843 -19.727 3.658 1.00 45.41 181 ARG A C 1
ATOM 1372 O O . ARG A 1 181 ? 5.824 -19.123 3.978 1.00 45.41 181 ARG A O 1
ATOM 1379 N N . GLY A 1 182 ? 7.055 -20.982 4.035 1.00 40.41 182 GLY A N 1
ATOM 1380 C CA . GLY A 1 182 ? 6.209 -21.684 4.986 1.00 40.41 182 GLY A CA 1
ATOM 1381 C C . GLY A 1 182 ? 6.454 -21.169 6.400 1.00 40.41 182 GLY A C 1
ATOM 1382 O O . GLY A 1 182 ? 7.501 -21.458 6.973 1.00 40.41 182 GLY A O 1
ATOM 1383 N N . ARG A 1 183 ? 5.486 -20.431 6.959 1.00 38.94 183 ARG A N 1
ATOM 1384 C CA . ARG A 1 183 ? 4.950 -20.605 8.327 1.00 38.94 183 ARG A CA 1
ATOM 1385 C C . ARG A 1 183 ? 3.921 -19.521 8.652 1.00 38.94 183 ARG A C 1
ATOM 1387 O O . ARG A 1 183 ? 4.238 -18.483 9.219 1.00 38.94 183 ARG A O 1
ATOM 1394 N N . PHE A 1 184 ? 2.662 -19.825 8.366 1.00 39.19 184 PHE A N 1
ATOM 1395 C CA . PHE A 1 184 ? 1.558 -19.421 9.229 1.00 39.19 184 PHE A CA 1
ATOM 1396 C C . PHE A 1 184 ? 1.101 -20.688 9.959 1.00 39.19 184 PHE A C 1
ATOM 1398 O O . PHE A 1 184 ? 0.336 -21.476 9.418 1.00 39.19 184 PHE A O 1
ATOM 1405 N N . SER A 1 185 ? 1.657 -20.932 11.145 1.00 39.22 185 SER A N 1
ATOM 1406 C CA . SER A 1 185 ? 1.109 -21.866 12.134 1.00 39.22 185 SER A CA 1
ATOM 1407 C C . SER A 1 185 ? 1.667 -21.479 13.507 1.00 39.22 185 SER A C 1
ATOM 1409 O O . SER A 1 185 ? 2.869 -21.547 13.760 1.00 39.22 185 SER A O 1
ATOM 1411 N N . ASP A 1 186 ? 0.731 -20.982 14.314 1.00 36.19 186 ASP A N 1
ATOM 1412 C CA . ASP A 1 186 ? 0.612 -21.073 15.770 1.00 36.19 186 ASP A CA 1
ATOM 1413 C C . ASP A 1 186 ? 1.595 -20.330 16.681 1.00 36.19 186 ASP A C 1
ATOM 1415 O O . ASP A 1 186 ? 2.601 -20.849 17.154 1.00 36.19 186 ASP A O 1
ATOM 1419 N N . ALA A 1 187 ? 1.165 -19.133 17.089 1.00 36.31 187 ALA A N 1
ATOM 1420 C CA . ALA A 1 187 ? 1.459 -18.604 18.416 1.00 36.31 187 ALA A CA 1
ATOM 1421 C C . ALA A 1 187 ? 0.190 -17.967 19.002 1.00 36.31 187 ALA A C 1
ATOM 1423 O O . ALA A 1 187 ? -0.011 -16.754 18.962 1.00 36.31 187 ALA A O 1
ATOM 1424 N N . THR A 1 188 ? -0.716 -18.798 19.519 1.00 36.34 188 THR A N 1
ATOM 1425 C CA . THR A 1 188 ? -1.782 -18.364 20.430 1.00 36.34 188 THR A CA 1
ATOM 1426 C C . THR A 1 188 ? -2.041 -19.458 21.468 1.00 36.34 188 THR A C 1
ATOM 1428 O O . THR A 1 188 ? -2.589 -20.508 21.161 1.00 36.34 188 THR A O 1
ATOM 1431 N N . THR A 1 189 ? -1.700 -19.115 22.714 1.00 35.47 189 THR A N 1
ATOM 1432 C CA . THR A 1 189 ? -2.170 -19.684 23.993 1.00 35.47 189 THR A CA 1
ATOM 1433 C C . THR A 1 189 ? -1.465 -20.924 24.551 1.00 35.47 189 THR A C 1
ATOM 1435 O O . THR A 1 189 ? -1.822 -22.051 24.243 1.00 35.47 189 THR A O 1
ATOM 1438 N N . ALA A 1 190 ? -0.579 -20.692 25.523 1.00 32.19 190 ALA A N 1
ATOM 1439 C CA . ALA A 1 190 ? -0.646 -21.350 26.833 1.00 32.19 190 ALA A CA 1
ATOM 1440 C C . ALA A 1 190 ? 0.200 -20.549 27.836 1.00 32.19 190 ALA A C 1
ATOM 1442 O O . ALA A 1 190 ? 1.371 -20.831 28.066 1.00 32.19 190 ALA A O 1
ATOM 1443 N N . ASN A 1 191 ? -0.407 -19.509 28.410 1.00 35.81 191 ASN A N 1
ATOM 1444 C CA . ASN A 1 191 ? 0.005 -18.997 29.709 1.00 35.81 191 ASN A CA 1
ATOM 1445 C C . ASN A 1 191 ? -0.869 -19.715 30.742 1.00 35.81 191 ASN A C 1
ATOM 1447 O O . ASN A 1 191 ? -2.085 -19.526 30.740 1.00 35.81 191 ASN A O 1
ATOM 1451 N N . ALA A 1 192 ? -0.264 -20.561 31.572 1.00 36.81 192 ALA A N 1
ATOM 1452 C CA . ALA A 1 192 ? -0.892 -21.134 32.753 1.00 36.81 192 ALA A CA 1
ATOM 1453 C C . ALA A 1 192 ? 0.167 -21.322 33.855 1.00 36.81 192 ALA A C 1
ATOM 1455 O O . ALA A 1 192 ? 0.972 -22.242 33.803 1.00 36.81 192 ALA A O 1
ATOM 1456 N N . SER A 1 193 ? 0.104 -20.411 34.831 1.00 34.78 193 SER A N 1
ATOM 1457 C CA . SER A 1 193 ? 0.233 -20.649 36.279 1.00 34.78 193 SER A CA 1
ATOM 1458 C C . SER A 1 193 ? 1.567 -21.120 36.890 1.00 34.78 193 SER A C 1
ATOM 1460 O O . SER A 1 193 ? 1.910 -22.292 36.862 1.00 34.78 193 SER A O 1
ATOM 1462 N N . ILE A 1 194 ? 2.257 -20.157 37.520 1.00 39.38 194 ILE A N 1
ATOM 1463 C CA . ILE A 1 194 ? 2.559 -20.012 38.971 1.00 39.38 194 ILE A CA 1
ATOM 1464 C C . ILE A 1 194 ? 2.678 -21.283 39.853 1.00 39.38 194 ILE A C 1
ATOM 1466 O O . ILE A 1 194 ? 1.780 -22.120 39.854 1.00 39.38 194 ILE A O 1
ATOM 1470 N N . ALA A 1 195 ? 3.674 -21.210 40.764 1.00 36.22 195 ALA A N 1
ATOM 1471 C CA . ALA A 1 195 ? 3.969 -21.978 41.999 1.00 36.22 195 ALA A CA 1
ATOM 1472 C C . ALA A 1 195 ? 5.059 -23.052 41.794 1.00 36.22 195 ALA A C 1
ATOM 1474 O O . ALA A 1 195 ? 4.908 -23.900 40.925 1.00 36.22 195 ALA A O 1
ATOM 1475 N N . VAL A 1 196 ? 6.196 -23.088 42.502 1.00 41.38 196 VAL A N 1
ATOM 1476 C CA . VAL A 1 196 ? 6.639 -22.592 43.825 1.00 41.38 196 VAL A CA 1
ATOM 1477 C C . VAL A 1 196 ? 8.097 -22.147 43.726 1.00 41.38 196 VAL A C 1
ATOM 1479 O O . VAL A 1 196 ? 8.840 -22.792 42.954 1.00 41.38 196 VAL A O 1
#

Radius of gyration: 18.72 Å; chains: 1; bounding box: 56×41×63 Å

Foldseek 3Di:
DPDPDPQDDQPLLVCLAQQSDAAALPVVLVSLVVLLVVLVVVCVPALLSSLVSLLSNLLSNQRSCVRYHCVVVPNLVSLLVSLVSNLCSQLVDDDPPVSLVVSLVSNQVSLQVNPPRSPLSNLLSLLSSLNDLVSLVVLLVVCVVVLCCCPDPNNVVDDDSNNSNNVNSVVSNPDDPPPPPDDPDDDDDDDDDDDD

Sequence (196 aa):
MMTRTPSHKWTFSARFRRGAFGWKSALPIQRLKEAVTEIRQIARSDHVLAADGAVTLLEKLSPALEQVDSSSGALGAAVNRTIEVLVPVIAGAEPTAATRERWLERLFDALQNDQMPYIEYLGDYWGELCATPAIASTWADRLLPGTARVMGADGAGEHFAGTTACLSALHCRAAPIAITRGRFSDATTANASIAV

Organism: NCBI:txid252970